Protein AF-A0A8H5C041-F1 (afdb_monomer)

Sequence (183 aa):
MVLVNHEWNTMATPILYEHLTISKMVELKKLLETLTLEEDDGLSLGRFVKRLDITDSDVDAPNGISTSVAIELCQKMVNLVTCFVELEFNCNPDLLLAALGPQLRHLHIHEITSHGNPPSISFDSLLEFLNIHPNLTSISFECWKSLRSTGTGCMMKVPARTSHSLRGGPLAPFVWRISRGRL

Foldseek 3Di:
DCPPPDVCCVVCLLVVLQEDADAAQVVLVVLLVQQVVCPPPPPRSLASHQYYAYHHPCPPDPDTHAPVSLLSSQLSNQNHAEYHHEEEEPDDCLSSLVSHYLNYAYEHYEYEYQPLDPDPDDPVSVVVSCVSRVNHFKYKYWYFHPPVNCPDDDPPPDDPDDDDDDDDDPDDIDMDMDGDDDD

Organism: NCBI:txid980116

Structure (mmCIF, N/CA/C/O backbone):
data_AF-A0A8H5C041-F1
#
_entry.id   AF-A0A8H5C041-F1
#
loop_
_atom_site.group_PDB
_atom_site.id
_atom_site.type_symbol
_atom_site.label_atom_id
_atom_site.label_alt_id
_atom_site.label_comp_id
_atom_site.label_asym_id
_atom_site.label_entity_id
_atom_site.label_seq_id
_atom_site.pdbx_PDB_ins_code
_atom_site.Cartn_x
_atom_site.Cartn_y
_atom_site.Cartn_z
_atom_site.occupancy
_atom_site.B_iso_or_equiv
_atom_site.auth_seq_id
_atom_site.auth_comp_id
_atom_site.auth_asym_id
_atom_site.auth_atom_id
_atom_site.pdbx_PDB_model_num
ATOM 1 N N . MET A 1 1 ? -18.590 28.818 24.437 1.00 38.50 1 MET A N 1
ATOM 2 C CA . MET A 1 1 ? -17.914 27.791 25.257 1.00 38.50 1 MET A CA 1
ATOM 3 C C . MET A 1 1 ? -18.069 26.467 24.518 1.00 38.50 1 MET A C 1
ATOM 5 O O . MET A 1 1 ? -19.165 25.927 24.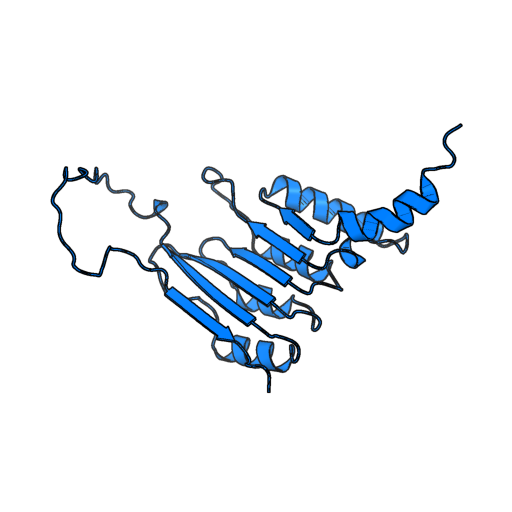486 1.00 38.50 1 MET A O 1
ATOM 9 N N . VAL A 1 2 ? -17.046 26.053 23.764 1.00 40.81 2 VAL A N 1
ATOM 10 C CA . VAL A 1 2 ? -17.133 24.947 22.790 1.00 40.81 2 VAL A CA 1
ATOM 11 C C . VAL A 1 2 ? -16.740 23.643 23.486 1.00 40.81 2 VAL A C 1
ATOM 13 O O . VAL A 1 2 ? -15.588 23.234 23.451 1.00 40.81 2 VAL A O 1
ATOM 16 N N . LEU A 1 3 ? -17.705 23.009 24.155 1.00 43.19 3 LEU A N 1
ATOM 17 C CA . LEU A 1 3 ? -17.564 21.663 24.737 1.00 43.19 3 LEU A CA 1
ATOM 18 C C . LEU A 1 3 ? -17.841 20.543 23.714 1.00 43.19 3 LEU A C 1
ATOM 20 O O . LEU A 1 3 ? -17.888 19.376 24.073 1.00 43.19 3 LEU A O 1
ATOM 24 N N . VAL A 1 4 ? -17.996 20.885 22.431 1.00 47.38 4 VAL A N 1
ATOM 25 C CA . VAL A 1 4 ? -18.317 19.932 21.353 1.00 47.38 4 VAL A CA 1
ATOM 26 C C . VAL A 1 4 ? -17.070 19.200 20.828 1.00 47.38 4 VAL A C 1
ATOM 28 O O . VAL A 1 4 ? -17.191 18.234 20.093 1.00 47.38 4 VAL A O 1
ATOM 31 N N . ASN A 1 5 ? -15.853 19.609 21.197 1.00 58.56 5 ASN A N 1
ATOM 32 C CA . ASN A 1 5 ? -14.682 19.238 20.397 1.00 58.56 5 ASN A CA 1
ATOM 33 C C . ASN A 1 5 ? -14.007 17.904 20.737 1.00 58.56 5 ASN A C 1
ATOM 35 O O . ASN A 1 5 ? -13.461 17.296 19.827 1.00 58.56 5 ASN A O 1
ATOM 39 N N . HIS A 1 6 ? -14.002 17.418 21.982 1.00 55.31 6 HIS A N 1
ATOM 40 C CA . HIS A 1 6 ? -13.180 16.235 22.285 1.00 55.31 6 HIS A CA 1
ATOM 41 C C . HIS A 1 6 ? -13.822 14.931 21.799 1.00 55.31 6 HIS A C 1
ATOM 43 O O . HIS A 1 6 ? -13.199 14.197 21.042 1.00 55.31 6 HIS A O 1
ATOM 49 N N . GLU A 1 7 ? -15.070 14.646 22.182 1.00 62.94 7 GLU A N 1
ATOM 50 C CA . GLU A 1 7 ? -15.754 13.402 21.790 1.00 62.94 7 GLU A CA 1
ATOM 51 C C . GLU A 1 7 ? -15.976 13.317 20.277 1.00 62.94 7 GLU A C 1
ATOM 53 O O . GLU A 1 7 ? -15.820 12.255 19.675 1.00 62.94 7 GLU A O 1
ATOM 58 N N . TRP A 1 8 ? -16.280 14.455 19.647 1.00 62.81 8 TRP A N 1
ATOM 59 C CA . TRP A 1 8 ? -16.449 14.533 18.201 1.00 62.81 8 TRP A CA 1
ATOM 60 C C . TRP A 1 8 ? -15.123 14.320 17.471 1.00 62.81 8 TRP A C 1
ATOM 62 O O . TRP A 1 8 ? -15.096 13.567 16.505 1.00 62.81 8 TRP A O 1
ATOM 72 N N . ASN A 1 9 ? -14.011 14.876 17.967 1.00 63.00 9 ASN A N 1
ATOM 73 C CA . ASN A 1 9 ? -12.688 14.580 17.416 1.00 63.00 9 ASN A CA 1
ATOM 74 C C . ASN A 1 9 ? -12.310 13.110 17.631 1.00 63.00 9 ASN A C 1
ATOM 76 O O . ASN A 1 9 ? -11.799 12.482 16.715 1.00 63.00 9 ASN A O 1
ATOM 80 N N . THR A 1 10 ? -12.605 12.510 18.786 1.00 64.94 10 THR A N 1
ATOM 81 C CA . THR A 1 10 ? -12.345 11.079 19.017 1.00 64.94 10 THR A CA 1
ATOM 82 C C . THR A 1 10 ? -13.129 10.182 18.050 1.00 64.94 10 THR A C 1
ATOM 84 O O . THR A 1 10 ? -12.597 9.173 17.595 1.00 64.94 10 THR A O 1
ATOM 87 N N . MET A 1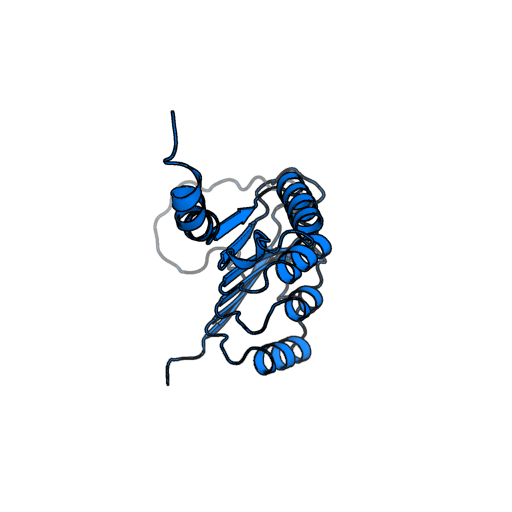 11 ? -14.364 10.552 17.695 1.00 62.31 11 MET A N 1
ATOM 88 C CA . MET A 1 11 ? -15.177 9.807 16.725 1.00 62.31 11 MET A CA 1
ATOM 89 C C . MET A 1 11 ? -14.813 10.102 15.263 1.00 62.31 11 MET A C 1
ATOM 91 O O . MET A 1 11 ? -14.846 9.196 14.432 1.00 62.31 11 MET A O 1
ATOM 95 N N . ALA A 1 12 ? -14.470 11.348 14.933 1.00 65.50 12 ALA A N 1
ATOM 96 C CA . ALA A 1 12 ? -14.201 11.777 13.564 1.00 65.50 12 ALA A CA 1
ATOM 97 C C . ALA A 1 12 ? -12.777 11.435 13.106 1.00 65.50 12 ALA A C 1
ATOM 99 O O . ALA A 1 12 ? -12.598 11.056 11.954 1.00 65.50 12 ALA A O 1
ATOM 100 N N . THR A 1 13 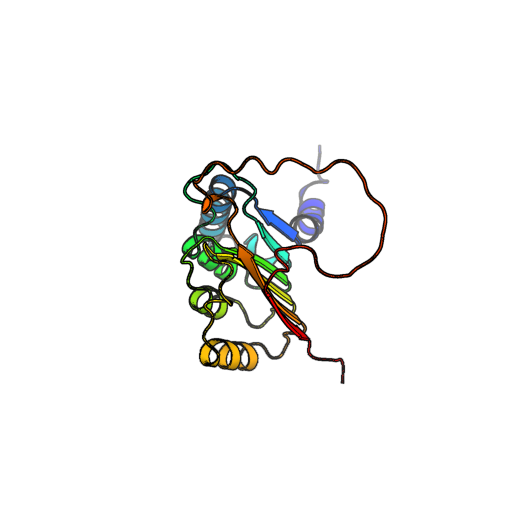? -11.773 11.512 13.986 1.00 65.69 13 THR A N 1
ATOM 101 C CA . THR A 1 13 ? -10.359 11.242 13.663 1.00 65.69 13 THR A CA 1
ATOM 102 C C . THR A 1 13 ? -10.152 9.878 12.983 1.00 65.69 13 THR A C 1
ATOM 104 O O . THR A 1 13 ? -9.558 9.859 11.906 1.00 65.69 13 THR A O 1
ATOM 107 N N . PRO A 1 14 ? -10.697 8.745 13.478 1.00 64.38 14 PRO A N 1
ATOM 108 C CA . PRO A 1 14 ? -10.570 7.462 12.785 1.00 64.38 14 PRO A CA 1
ATOM 109 C C . PRO A 1 14 ? -11.110 7.473 11.352 1.00 64.38 14 PRO A C 1
ATOM 111 O O . PRO A 1 14 ? -10.552 6.807 10.491 1.00 64.38 14 PRO A O 1
ATOM 114 N N . ILE A 1 15 ? -12.185 8.227 11.102 1.00 69.38 15 ILE A N 1
ATOM 115 C CA . ILE A 1 15 ? -12.838 8.331 9.791 1.00 69.38 15 ILE A CA 1
ATOM 116 C C . ILE A 1 15 ? -12.025 9.242 8.864 1.00 69.38 15 ILE A C 1
ATOM 118 O O . ILE A 1 15 ? -11.835 8.933 7.692 1.00 69.38 15 ILE A O 1
ATOM 122 N N . LEU A 1 16 ? -11.528 10.364 9.390 1.00 73.44 16 LEU A N 1
ATOM 123 C CA . LEU A 1 16 ? -10.768 11.358 8.631 1.00 73.44 16 LEU A CA 1
ATOM 124 C C . LEU A 1 16 ? -9.403 10.835 8.180 1.00 73.44 16 LEU A C 1
ATOM 126 O O . LEU A 1 16 ? -8.928 11.224 7.118 1.00 73.44 16 LEU A O 1
ATOM 130 N N . TYR A 1 17 ? -8.791 9.956 8.973 1.00 78.06 17 TYR A N 1
ATOM 131 C CA . TYR A 1 17 ? -7.459 9.417 8.709 1.00 78.06 17 TYR A CA 1
ATOM 132 C C . TYR A 1 17 ? -7.471 7.954 8.259 1.00 78.06 17 TYR A C 1
ATOM 134 O O . TYR A 1 17 ? -6.416 7.337 8.157 1.00 78.06 17 TYR A O 1
ATOM 142 N N . GLU A 1 18 ? -8.641 7.390 7.941 1.00 86.75 18 GLU A N 1
ATOM 143 C CA . GLU A 1 18 ? -8.739 6.023 7.416 1.00 86.75 18 GLU A CA 1
ATOM 144 C C . GLU A 1 18 ? -7.995 5.865 6.080 1.00 86.75 18 GLU A C 1
ATOM 146 O O . GLU A 1 18 ? -7.455 4.793 5.786 1.00 86.75 18 GLU A O 1
ATOM 151 N N . HIS A 1 19 ? -7.934 6.940 5.288 1.00 90.56 19 HIS A N 1
ATOM 152 C CA . HIS A 1 19 ? -7.256 6.994 3.997 1.00 90.56 19 HIS A CA 1
ATOM 153 C C . HIS A 1 19 ? -6.277 8.165 3.947 1.00 90.56 19 HIS A C 1
ATOM 155 O O . HIS A 1 19 ? -6.669 9.323 4.071 1.00 90.56 19 HIS A O 1
ATOM 161 N N . LEU A 1 20 ? -5.004 7.858 3.707 1.00 87.69 20 LEU A N 1
ATOM 162 C CA . LEU A 1 20 ? -3.965 8.839 3.425 1.00 87.69 20 LEU A CA 1
ATOM 163 C C . LEU A 1 20 ? -3.499 8.711 1.978 1.00 87.69 20 LEU A C 1
ATOM 165 O O . LEU A 1 20 ? -3.174 7.619 1.518 1.00 87.69 20 LEU A O 1
ATOM 169 N N . THR A 1 21 ? -3.446 9.842 1.278 1.00 88.56 21 THR A N 1
ATOM 170 C CA . THR A 1 21 ? -2.782 9.968 -0.024 1.00 88.56 21 THR A CA 1
ATOM 171 C C . THR A 1 21 ? -1.649 10.967 0.125 1.00 88.56 21 THR A C 1
ATOM 173 O O . THR A 1 21 ? -1.876 12.082 0.590 1.00 88.56 21 THR A O 1
ATOM 176 N N . ILE A 1 22 ? -0.437 10.565 -0.241 1.00 85.00 22 ILE A N 1
ATOM 177 C CA . ILE A 1 22 ? 0.767 11.382 -0.115 1.00 85.00 22 ILE A CA 1
ATOM 178 C C . ILE A 1 22 ? 1.432 11.423 -1.475 1.00 85.00 22 ILE A C 1
ATOM 180 O O . ILE A 1 22 ? 1.750 10.379 -2.047 1.00 85.00 22 ILE A O 1
ATOM 184 N N . SER A 1 23 ? 1.637 12.636 -1.982 1.00 82.19 23 SER A N 1
ATOM 185 C CA . SER A 1 23 ? 2.114 12.824 -3.347 1.00 82.19 23 SER A CA 1
ATOM 186 C C . SER A 1 23 ? 3.473 13.516 -3.449 1.00 82.19 23 SER A C 1
ATOM 188 O O . SER A 1 23 ? 4.009 13.677 -4.548 1.00 82.19 23 SER A O 1
ATOM 190 N N . LYS A 1 24 ? 4.022 13.952 -2.306 1.00 77.75 24 LYS A N 1
ATOM 191 C CA . LYS A 1 24 ? 5.279 14.700 -2.209 1.00 77.75 24 LYS A CA 1
ATOM 192 C C . LYS A 1 24 ? 6.164 14.167 -1.095 1.00 77.75 24 LYS A C 1
ATOM 194 O O . LYS A 1 24 ? 5.723 13.975 0.038 1.00 77.75 24 LYS A O 1
ATOM 199 N N . MET A 1 25 ? 7.463 14.081 -1.368 1.00 77.56 25 MET A N 1
ATOM 200 C CA . MET A 1 25 ? 8.449 13.590 -0.403 1.00 77.56 25 MET A CA 1
ATOM 201 C C . MET A 1 25 ? 8.530 14.430 0.886 1.00 77.56 25 MET A C 1
ATOM 203 O O . MET A 1 25 ? 8.785 13.905 1.967 1.00 77.56 25 MET A O 1
ATOM 207 N N . VAL A 1 26 ? 8.290 15.743 0.802 1.00 79.31 26 VAL A N 1
ATOM 208 C CA . VAL A 1 26 ? 8.285 16.632 1.981 1.00 79.31 26 VAL A CA 1
ATOM 209 C C . VAL A 1 26 ? 7.117 16.318 2.921 1.00 79.31 26 VAL A C 1
ATOM 211 O O . VAL A 1 26 ? 7.291 16.341 4.136 1.00 79.31 26 VAL A O 1
ATOM 214 N N . GLU A 1 27 ? 5.936 16.022 2.376 1.00 81.25 27 GLU A N 1
ATOM 215 C CA . GLU A 1 27 ? 4.754 15.630 3.162 1.00 81.25 27 GLU A CA 1
ATOM 216 C C . GLU A 1 27 ? 4.990 14.281 3.838 1.00 81.25 27 GLU A C 1
ATOM 218 O O . GLU A 1 27 ? 4.680 14.103 5.013 1.00 81.25 27 GLU A O 1
ATOM 223 N N . LEU A 1 28 ? 5.633 13.375 3.106 1.00 77.12 28 LEU A N 1
ATOM 224 C CA . LEU A 1 28 ? 5.990 12.041 3.557 1.00 77.12 28 LEU A CA 1
ATOM 225 C C . LEU A 1 28 ? 6.956 12.085 4.755 1.00 77.12 28 LEU A C 1
ATOM 227 O O . LEU A 1 28 ? 6.690 11.466 5.784 1.00 77.12 28 LEU A O 1
ATOM 231 N N . LYS A 1 29 ? 8.022 12.895 4.678 1.00 80.19 29 LYS A N 1
ATOM 232 C CA . LYS A 1 29 ? 8.962 13.104 5.797 1.00 80.19 29 LYS A CA 1
ATOM 233 C C . LYS A 1 29 ? 8.294 13.729 7.020 1.00 80.19 29 LYS A C 1
ATOM 235 O O . LYS A 1 29 ? 8.503 13.254 8.129 1.00 80.19 29 LYS A O 1
ATOM 240 N N . LYS A 1 30 ? 7.452 14.748 6.825 1.00 83.06 30 LYS A N 1
ATOM 241 C CA . LYS A 1 30 ? 6.713 15.379 7.932 1.00 83.06 30 LYS A CA 1
ATOM 242 C C . LYS A 1 30 ? 5.762 14.403 8.619 1.00 83.06 30 LYS A C 1
ATOM 244 O O . LYS A 1 30 ? 5.654 14.411 9.843 1.00 83.06 30 LYS A O 1
ATOM 249 N N . LEU A 1 31 ? 5.074 13.565 7.842 1.00 83.44 31 LEU A N 1
ATOM 250 C CA . LEU A 1 31 ? 4.202 12.535 8.397 1.00 83.44 31 LEU A CA 1
ATOM 251 C C . LEU A 1 31 ? 5.008 11.534 9.225 1.00 83.44 31 LEU A C 1
ATOM 253 O O . LEU A 1 31 ? 4.606 11.209 10.336 1.00 83.44 31 LEU A O 1
ATOM 257 N N . LEU A 1 32 ? 6.154 11.086 8.714 1.00 83.06 32 LEU A N 1
ATOM 258 C CA . LEU A 1 32 ? 7.039 10.177 9.432 1.00 83.06 32 LEU A CA 1
ATOM 259 C C . LEU A 1 32 ? 7.534 10.781 10.759 1.00 83.06 32 LEU A C 1
ATOM 261 O O . LEU A 1 32 ? 7.475 10.121 11.796 1.00 83.06 32 LEU A O 1
ATOM 265 N N . GLU A 1 33 ? 7.976 12.041 10.744 1.00 83.12 33 GLU A N 1
ATOM 266 C CA . GLU A 1 33 ? 8.367 12.779 11.953 1.00 83.12 33 GLU A CA 1
ATOM 267 C C . GLU A 1 33 ? 7.212 12.829 12.965 1.00 83.12 33 GLU A C 1
ATOM 269 O O . GLU A 1 33 ? 7.404 12.509 14.135 1.00 83.12 33 GLU A O 1
ATOM 274 N N . THR A 1 34 ? 5.996 13.135 12.503 1.00 80.88 34 THR A N 1
ATOM 275 C CA . THR A 1 34 ? 4.788 13.172 13.347 1.00 80.88 34 THR A CA 1
ATOM 276 C C . THR A 1 34 ? 4.490 11.804 13.965 1.00 80.88 34 THR A C 1
ATOM 278 O O . THR A 1 34 ? 4.319 11.695 15.174 1.00 80.88 34 THR A O 1
ATOM 281 N N . LEU A 1 35 ? 4.513 10.739 13.159 1.00 78.62 35 LEU A N 1
ATOM 282 C CA . LEU A 1 35 ? 4.265 9.367 13.616 1.00 78.62 35 LEU A CA 1
ATOM 283 C C . LEU A 1 35 ? 5.323 8.860 14.601 1.00 78.62 35 LEU A C 1
ATOM 285 O O . LEU A 1 35 ? 5.026 7.996 15.420 1.00 78.62 35 LEU A O 1
ATOM 289 N N . THR A 1 36 ? 6.552 9.367 14.510 1.00 76.56 36 THR A N 1
ATOM 290 C CA . THR A 1 36 ? 7.643 8.996 15.421 1.00 76.56 36 THR A CA 1
ATOM 291 C C . THR A 1 36 ? 7.499 9.689 16.775 1.00 76.56 36 THR A C 1
ATOM 293 O O . THR A 1 36 ? 7.825 9.104 17.800 1.00 76.56 36 THR A O 1
ATOM 296 N N . LEU A 1 37 ? 6.982 10.920 16.793 1.00 68.38 37 LEU A N 1
ATOM 297 C CA . LEU A 1 37 ? 6.754 11.684 18.022 1.00 68.38 37 LEU A CA 1
ATOM 298 C C . LEU A 1 37 ? 5.528 11.195 18.815 1.00 68.38 37 LEU A C 1
ATOM 300 O O . LEU A 1 37 ? 5.479 11.378 20.026 1.00 68.38 37 LEU A O 1
ATOM 304 N N . GLU A 1 38 ? 4.553 10.564 18.156 1.00 65.88 38 GLU A N 1
ATOM 305 C CA . GLU A 1 38 ? 3.301 10.086 18.769 1.00 65.88 38 GLU A CA 1
ATOM 306 C C . GLU A 1 38 ? 3.404 8.718 19.482 1.00 65.88 38 GLU A C 1
ATOM 308 O O . GLU A 1 38 ? 2.400 8.226 20.004 1.00 65.88 38 GLU A O 1
ATOM 313 N N . GLU A 1 39 ? 4.576 8.070 19.519 1.00 59.62 39 GLU A N 1
ATOM 314 C CA . GLU A 1 39 ? 4.715 6.724 20.110 1.00 59.62 39 GLU A CA 1
ATOM 315 C C . GLU A 1 39 ? 4.455 6.668 21.630 1.00 59.62 39 GLU A C 1
ATOM 317 O O . GLU A 1 39 ? 4.110 5.597 22.132 1.00 59.62 39 GLU A O 1
ATOM 322 N N . ASP A 1 40 ? 4.514 7.799 22.343 1.00 55.41 40 ASP A N 1
ATOM 323 C CA . ASP A 1 40 ? 4.324 7.859 23.803 1.00 55.41 40 ASP A CA 1
ATOM 324 C C . ASP A 1 40 ? 2.851 7.996 24.264 1.00 55.41 40 ASP A C 1
ATOM 326 O O . ASP A 1 40 ? 2.528 7.609 25.388 1.00 55.41 40 ASP A O 1
ATOM 330 N N . ASP A 1 41 ? 1.922 8.462 23.414 1.00 53.03 41 ASP A N 1
ATOM 331 C CA . ASP A 1 41 ? 0.569 8.888 23.848 1.00 53.03 41 ASP A CA 1
ATOM 332 C C . ASP A 1 41 ? -0.575 7.894 23.531 1.00 53.03 41 ASP A C 1
ATOM 334 O O . ASP A 1 41 ? -1.756 8.171 23.753 1.00 53.03 41 ASP A O 1
ATOM 338 N N . GLY A 1 42 ? -0.273 6.696 23.016 1.00 55.25 42 GLY A N 1
ATOM 339 C CA . GLY A 1 42 ? -1.251 5.606 22.824 1.00 55.25 42 GLY A CA 1
ATOM 340 C C . GLY A 1 42 ? -2.302 5.805 21.710 1.00 55.25 42 GLY A C 1
ATOM 341 O O . GLY A 1 42 ? -2.976 4.839 21.330 1.00 55.25 42 GLY A O 1
ATOM 342 N N . LEU A 1 43 ? -2.400 7.010 21.140 1.00 62.12 43 LEU A N 1
ATOM 343 C CA . LEU A 1 43 ? -3.287 7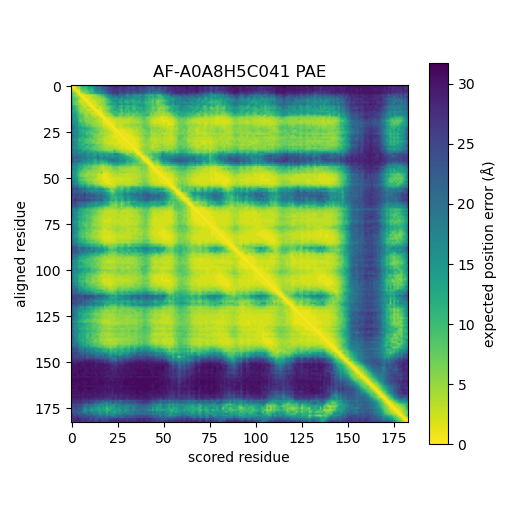.410 20.037 1.00 62.12 43 LEU A CA 1
ATOM 344 C C . LEU A 1 43 ? -2.507 7.679 18.738 1.00 62.12 43 LEU A C 1
ATOM 346 O O . LEU A 1 43 ? -2.774 8.659 18.050 1.00 62.12 43 LEU A O 1
ATOM 350 N N . SER A 1 44 ? -1.551 6.815 18.387 1.00 74.88 44 SER A N 1
ATOM 351 C CA . SER A 1 44 ? -0.757 7.023 17.173 1.00 74.88 44 SER A CA 1
ATOM 352 C C . SER A 1 44 ? -1.628 6.980 15.914 1.00 74.88 44 SER A C 1
ATOM 354 O O . SER A 1 44 ? -2.379 6.023 15.683 1.00 74.88 44 SER A O 1
ATOM 356 N N . LEU A 1 45 ? -1.504 8.014 15.077 1.00 76.94 45 LEU A N 1
ATOM 357 C CA . LEU A 1 45 ? -2.249 8.187 13.828 1.00 76.94 45 LEU A CA 1
ATOM 358 C C . LEU A 1 45 ? -2.218 6.926 12.947 1.00 76.94 45 LEU A C 1
ATOM 360 O O . LEU A 1 45 ? -3.225 6.554 12.340 1.00 76.94 45 LEU A O 1
ATOM 364 N N . GLY A 1 46 ? -1.089 6.211 12.945 1.00 79.50 46 GLY A N 1
ATOM 365 C CA . GLY A 1 46 ? -0.897 4.996 12.153 1.00 79.50 46 GLY A CA 1
ATOM 366 C C . GLY A 1 46 ? -1.829 3.829 12.493 1.00 79.50 46 GLY A C 1
ATOM 367 O O . GLY A 1 46 ? -1.979 2.906 11.694 1.00 79.50 46 GLY A O 1
ATOM 368 N N . ARG A 1 47 ? -2.522 3.867 13.638 1.00 84.12 47 ARG A N 1
ATOM 369 C CA . ARG A 1 47 ? -3.550 2.871 13.987 1.00 84.12 47 ARG A CA 1
ATOM 370 C C . ARG A 1 47 ? -4.868 3.076 13.246 1.00 84.12 47 ARG A C 1
ATOM 372 O O . ARG A 1 47 ? -5.637 2.122 13.131 1.00 84.12 47 ARG A O 1
ATOM 379 N N . PHE A 1 48 ? -5.146 4.287 12.772 1.00 85.44 48 PHE A N 1
ATOM 380 C CA . PHE A 1 48 ? -6.403 4.610 12.093 1.00 85.44 48 PHE A CA 1
ATOM 381 C C . PHE A 1 48 ? -6.324 4.406 10.581 1.00 85.44 48 PHE A C 1
ATOM 383 O O . PHE A 1 48 ? -7.335 4.104 9.950 1.00 85.44 48 PHE A O 1
ATOM 390 N N . VAL A 1 49 ? -5.123 4.513 10.014 1.00 89.25 49 VAL A N 1
ATOM 391 C CA . VAL A 1 49 ? -4.890 4.401 8.575 1.00 89.25 49 VAL A CA 1
ATOM 392 C C . VAL A 1 49 ? -5.102 2.962 8.114 1.00 89.25 49 VAL A C 1
ATOM 394 O O . VAL A 1 49 ? -4.341 2.059 8.460 1.00 89.25 49 VAL A O 1
ATOM 397 N N . LYS A 1 50 ? -6.127 2.751 7.284 1.00 92.62 50 LYS A N 1
ATOM 398 C CA . LYS A 1 50 ? -6.393 1.470 6.611 1.00 92.62 50 LYS A CA 1
ATOM 399 C C . LYS A 1 50 ? -6.003 1.489 5.144 1.00 92.62 50 LYS A C 1
ATOM 401 O O . LYS A 1 50 ? -5.799 0.423 4.560 1.00 92.62 50 LYS A O 1
ATOM 406 N N . ARG A 1 51 ? -5.913 2.671 4.539 1.00 93.69 51 ARG A N 1
ATOM 407 C CA . ARG A 1 51 ? -5.485 2.850 3.157 1.00 93.69 51 ARG A CA 1
ATOM 408 C C . ARG A 1 51 ? -4.372 3.881 3.064 1.00 93.69 51 ARG A C 1
ATOM 410 O O . ARG A 1 51 ? -4.542 5.010 3.515 1.00 93.69 51 ARG A O 1
ATOM 417 N N . LEU A 1 52 ? -3.276 3.490 2.429 1.00 92.69 52 LEU A N 1
ATOM 418 C CA . LEU A 1 52 ? -2.133 4.350 2.161 1.00 92.69 52 LEU A CA 1
ATOM 419 C C . LEU A 1 52 ? -1.845 4.344 0.663 1.00 92.69 52 LEU A C 1
ATOM 421 O O . LEU A 1 52 ? -1.515 3.297 0.107 1.00 92.69 52 LEU A O 1
ATOM 425 N N . ASP A 1 53 ? -1.954 5.516 0.049 1.00 91.12 53 ASP A N 1
ATOM 426 C CA . ASP A 1 53 ? -1.611 5.749 -1.347 1.00 91.12 53 ASP A CA 1
ATOM 427 C C . ASP A 1 53 ? -0.378 6.666 -1.394 1.00 91.12 53 ASP A C 1
ATOM 429 O O . ASP A 1 53 ? -0.444 7.843 -1.038 1.00 91.12 53 ASP A O 1
ATOM 433 N N . ILE A 1 54 ? 0.762 6.117 -1.801 1.00 88.62 54 ILE A N 1
ATOM 434 C CA . ILE A 1 54 ? 2.022 6.830 -2.010 1.00 88.62 54 ILE A CA 1
ATOM 435 C C . ILE A 1 54 ? 2.211 6.963 -3.519 1.00 88.62 54 ILE A C 1
ATOM 437 O O . ILE A 1 54 ? 2.425 5.969 -4.210 1.00 88.62 54 ILE A O 1
ATOM 441 N N . THR A 1 55 ? 2.098 8.182 -4.032 1.00 84.44 55 THR A N 1
ATOM 442 C CA . THR A 1 55 ? 2.181 8.488 -5.471 1.00 84.44 55 THR A CA 1
ATOM 443 C C . THR A 1 55 ? 3.295 9.485 -5.716 1.00 84.44 55 THR A C 1
ATOM 445 O O . THR A 1 55 ? 3.467 10.381 -4.895 1.00 84.44 55 THR A O 1
ATOM 448 N N . ASP A 1 56 ? 3.994 9.425 -6.842 1.00 74.06 56 ASP A N 1
ATOM 449 C CA . ASP A 1 56 ? 4.937 10.488 -7.186 1.00 74.06 56 ASP A CA 1
ATOM 450 C C . ASP A 1 56 ? 4.256 11.506 -8.107 1.00 74.06 56 ASP A C 1
ATOM 452 O O . ASP A 1 56 ? 4.114 11.303 -9.312 1.00 74.06 56 ASP A O 1
ATOM 456 N N . SER A 1 57 ? 3.773 12.608 -7.527 1.00 59.47 57 SER A N 1
ATOM 457 C CA . SER A 1 57 ? 3.169 13.689 -8.323 1.00 59.47 57 SER A CA 1
ATOM 458 C C . SER A 1 57 ? 4.192 14.686 -8.863 1.00 59.47 57 SER A C 1
ATOM 460 O O . SER A 1 57 ? 3.836 15.524 -9.695 1.00 59.47 57 SER A O 1
ATOM 462 N N . ASP A 1 58 ? 5.439 14.629 -8.388 1.00 60.97 58 ASP A N 1
ATOM 463 C CA . ASP A 1 58 ? 6.453 15.611 -8.737 1.00 60.97 58 ASP A CA 1
ATOM 464 C C . ASP A 1 58 ? 7.269 15.119 -9.934 1.00 60.97 58 ASP A C 1
ATOM 466 O O . ASP A 1 58 ? 8.339 14.519 -9.833 1.00 60.97 58 ASP A O 1
ATOM 470 N N . VAL A 1 59 ? 6.730 15.395 -11.121 1.00 53.50 59 VAL A N 1
ATOM 471 C CA . VAL A 1 59 ? 7.372 15.071 -12.402 1.00 53.50 59 VAL A CA 1
ATOM 472 C C . VAL A 1 59 ? 8.761 15.723 -12.524 1.00 53.50 59 VAL A C 1
ATOM 474 O O . VAL A 1 59 ? 9.596 15.227 -13.284 1.00 53.50 59 VAL A O 1
ATOM 477 N N . ASP A 1 60 ? 9.043 16.772 -11.744 1.00 45.66 60 ASP A N 1
ATOM 478 C CA . ASP A 1 60 ? 10.242 17.603 -11.854 1.00 45.66 60 ASP A CA 1
ATOM 479 C C . ASP A 1 60 ? 11.283 17.354 -10.744 1.00 45.66 60 ASP A C 1
ATOM 481 O O . ASP A 1 60 ? 12.418 17.832 -10.850 1.00 45.66 60 ASP A O 1
ATOM 485 N N . ALA A 1 61 ? 10.965 16.566 -9.709 1.00 52.97 61 ALA A N 1
ATOM 486 C CA . ALA A 1 61 ? 11.939 16.196 -8.687 1.00 52.97 61 ALA A CA 1
ATOM 487 C C . ALA A 1 61 ? 12.892 15.096 -9.215 1.00 52.97 61 ALA A C 1
ATOM 489 O O . ALA A 1 61 ? 12.439 14.046 -9.677 1.00 52.97 61 ALA A O 1
ATOM 490 N N . PRO A 1 62 ? 14.227 15.294 -9.165 1.00 52.62 62 PRO A N 1
ATOM 491 C CA . PRO A 1 62 ? 15.205 14.279 -9.579 1.00 52.62 62 PRO A CA 1
ATOM 492 C C . PRO A 1 62 ? 15.332 13.114 -8.584 1.00 52.62 62 PRO A C 1
ATOM 494 O O . PRO A 1 62 ? 15.970 12.117 -8.908 1.00 52.62 62 PRO A O 1
ATOM 497 N N . ASN A 1 63 ? 14.726 13.253 -7.402 1.00 56.50 63 ASN A N 1
ATOM 498 C CA . ASN A 1 63 ? 14.594 12.223 -6.383 1.00 56.50 63 ASN A CA 1
ATOM 499 C C . ASN A 1 63 ? 13.090 12.131 -6.106 1.00 56.50 63 ASN A C 1
ATOM 501 O O . ASN A 1 63 ? 12.542 13.034 -5.469 1.00 56.50 63 ASN A O 1
ATOM 505 N N . GLY A 1 64 ? 12.421 11.131 -6.661 1.00 59.50 64 GLY A N 1
ATOM 506 C CA . GLY A 1 64 ? 11.021 10.850 -6.351 1.00 59.50 64 GLY A CA 1
ATOM 507 C C . GLY A 1 64 ? 10.845 10.360 -4.906 1.00 59.50 64 GLY A C 1
ATOM 508 O O . GLY A 1 64 ? 11.535 10.783 -3.965 1.00 59.50 64 GLY A O 1
ATOM 509 N N . ILE A 1 65 ? 9.897 9.450 -4.701 1.00 65.56 65 ILE A N 1
ATOM 510 C CA . ILE A 1 65 ? 9.687 8.848 -3.385 1.00 65.56 65 ILE A CA 1
ATOM 511 C C . ILE A 1 65 ? 10.664 7.690 -3.147 1.00 65.56 65 ILE A C 1
ATOM 513 O O . ILE A 1 65 ? 10.525 6.593 -3.689 1.00 65.56 65 ILE A O 1
ATOM 517 N N . SER A 1 66 ? 11.611 7.918 -2.233 1.00 70.69 66 SER A N 1
ATOM 518 C CA . SER A 1 66 ? 12.573 6.899 -1.809 1.00 70.69 66 SER A CA 1
ATOM 519 C C . SER A 1 66 ? 11.884 5.695 -1.153 1.00 70.69 66 SER A C 1
ATOM 521 O O . SER A 1 66 ? 11.107 5.846 -0.203 1.00 70.69 66 SER A O 1
ATOM 523 N N . THR A 1 67 ? 12.240 4.483 -1.603 1.00 75.75 67 THR A N 1
ATOM 524 C CA . THR A 1 67 ? 11.712 3.206 -1.082 1.00 75.75 67 THR A CA 1
ATOM 525 C C . THR A 1 67 ? 11.846 3.092 0.430 1.00 75.75 67 THR A C 1
ATOM 527 O O . THR A 1 67 ? 10.951 2.558 1.076 1.00 75.75 67 THR A O 1
ATOM 530 N N . SER A 1 68 ? 12.944 3.591 1.007 1.00 81.12 68 SER A N 1
ATOM 531 C CA . SER A 1 68 ? 13.192 3.468 2.446 1.00 81.12 68 SER A CA 1
ATOM 532 C C . SER A 1 68 ? 12.126 4.191 3.262 1.00 81.12 68 SER A C 1
ATOM 534 O O . SER A 1 68 ? 11.661 3.665 4.264 1.00 81.12 68 SER A O 1
ATOM 536 N N . VAL A 1 69 ? 11.664 5.354 2.802 1.00 80.56 69 VAL A N 1
ATOM 537 C CA . VAL A 1 69 ? 10.672 6.131 3.551 1.00 80.56 69 VAL A CA 1
ATOM 538 C C . VAL A 1 69 ? 9.259 5.588 3.331 1.00 80.56 69 VAL A C 1
ATOM 540 O O . VAL A 1 69 ? 8.447 5.594 4.254 1.00 80.56 69 VAL A O 1
ATOM 543 N N . ALA A 1 70 ? 8.975 5.029 2.150 1.00 83.50 70 ALA A N 1
ATOM 544 C CA . ALA A 1 70 ? 7.746 4.266 1.928 1.00 83.50 70 ALA A CA 1
ATOM 545 C C . ALA A 1 70 ? 7.677 3.021 2.836 1.00 83.50 70 ALA A C 1
ATOM 547 O O . ALA A 1 70 ? 6.630 2.749 3.424 1.00 83.50 70 ALA A O 1
ATOM 548 N N . ILE A 1 71 ? 8.799 2.307 2.998 1.00 88.12 71 ILE A N 1
ATOM 549 C CA . ILE A 1 71 ? 8.940 1.169 3.918 1.00 88.12 71 ILE A CA 1
ATOM 550 C C . ILE A 1 71 ? 8.666 1.598 5.358 1.00 88.12 71 ILE A C 1
ATOM 552 O O . ILE A 1 71 ? 7.820 0.999 6.020 1.00 88.12 71 ILE A O 1
ATOM 556 N N . GLU A 1 72 ? 9.345 2.642 5.833 1.00 87.69 72 GLU A N 1
ATOM 557 C CA . GLU A 1 72 ? 9.185 3.115 7.208 1.00 87.69 72 GLU A CA 1
ATOM 558 C C . GLU A 1 72 ? 7.739 3.543 7.494 1.00 87.69 72 GLU A C 1
ATOM 560 O O . GLU A 1 72 ? 7.187 3.195 8.539 1.00 87.69 72 GLU A O 1
ATOM 565 N N . LEU A 1 73 ? 7.075 4.215 6.546 1.00 86.88 73 LEU A N 1
ATOM 566 C CA . LEU A 1 73 ? 5.653 4.529 6.682 1.00 86.88 73 LEU A CA 1
ATOM 567 C C . LEU A 1 73 ? 4.790 3.272 6.780 1.00 86.88 73 LEU A C 1
ATOM 569 O O . LEU A 1 73 ? 3.957 3.188 7.680 1.00 86.88 73 LEU A O 1
ATOM 573 N N . CYS A 1 74 ? 4.985 2.291 5.897 1.00 89.00 74 CYS A N 1
ATOM 574 C CA . CYS A 1 74 ? 4.210 1.048 5.928 1.00 89.00 74 CYS A CA 1
ATOM 575 C C . CYS A 1 74 ? 4.345 0.325 7.277 1.00 89.00 74 CYS A C 1
ATOM 577 O O . CYS A 1 74 ? 3.346 -0.160 7.805 1.00 89.00 74 CYS A O 1
ATOM 579 N N . GLN A 1 75 ? 5.540 0.326 7.874 1.00 89.19 75 GLN A N 1
ATOM 580 C CA . GLN A 1 75 ? 5.790 -0.279 9.188 1.00 89.19 75 GLN A CA 1
ATOM 581 C C . GLN A 1 75 ? 5.062 0.442 10.332 1.00 89.19 75 GLN A C 1
ATOM 583 O O . GLN A 1 75 ? 4.665 -0.197 11.308 1.00 89.19 75 GLN A O 1
ATOM 588 N N . LYS A 1 76 ? 4.856 1.761 10.225 1.00 88.06 76 LYS A N 1
ATOM 589 C CA . LYS A 1 76 ? 4.102 2.549 11.217 1.00 88.06 76 LYS A CA 1
ATOM 590 C C . LYS A 1 76 ? 2.580 2.388 11.071 1.00 88.06 76 LYS A C 1
ATOM 592 O O . LYS A 1 76 ? 1.852 2.590 12.045 1.00 88.06 76 LYS A O 1
ATOM 597 N N . MET A 1 77 ? 2.086 1.985 9.897 1.00 89.38 77 MET A N 1
ATOM 598 C CA . MET A 1 77 ? 0.658 1.755 9.629 1.00 89.38 77 MET A CA 1
ATOM 599 C C . MET A 1 77 ? 0.240 0.313 9.960 1.00 89.38 77 MET A C 1
ATOM 601 O O . MET A 1 77 ? -0.011 -0.513 9.084 1.00 89.38 77 MET A O 1
ATOM 605 N N . VAL A 1 78 ? 0.136 -0.011 11.250 1.00 87.75 78 VAL A N 1
ATOM 606 C CA . VAL A 1 78 ? -0.094 -1.394 11.725 1.00 87.75 78 VAL A CA 1
ATOM 607 C C . VAL A 1 78 ? -1.424 -2.026 11.283 1.00 87.75 78 VAL A C 1
ATOM 609 O O . VAL A 1 78 ? -1.538 -3.251 11.247 1.00 87.75 78 VAL A O 1
ATOM 612 N N . ASN A 1 79 ? -2.424 -1.209 10.941 1.00 89.12 79 ASN A N 1
ATOM 613 C CA . ASN A 1 79 ? -3.757 -1.652 10.509 1.00 89.12 79 ASN A CA 1
ATOM 614 C C . ASN A 1 79 ? -3.985 -1.464 9.000 1.00 89.12 79 ASN A C 1
ATOM 616 O O . ASN A 1 79 ? -5.127 -1.365 8.542 1.00 89.12 79 ASN A O 1
ATOM 620 N N . LEU A 1 80 ? -2.906 -1.399 8.217 1.00 92.69 80 LEU A N 1
ATOM 621 C CA . LEU A 1 80 ? -2.988 -1.179 6.781 1.00 92.69 80 LEU A CA 1
ATOM 622 C C . LEU A 1 80 ? -3.677 -2.355 6.070 1.00 92.69 80 LEU A C 1
ATOM 624 O O . LEU A 1 80 ? -3.221 -3.497 6.109 1.00 92.69 80 LEU A O 1
ATOM 628 N N . VAL A 1 81 ? -4.779 -2.058 5.381 1.00 94.75 81 VAL A N 1
ATOM 629 C CA . VAL A 1 81 ? -5.584 -3.016 4.606 1.00 94.75 81 VAL A CA 1
ATOM 630 C C . VAL A 1 81 ? -5.308 -2.879 3.111 1.00 94.75 81 VAL A C 1
ATOM 632 O O . VAL A 1 81 ? -5.292 -3.876 2.387 1.00 94.75 81 VAL A O 1
ATOM 635 N N . THR A 1 82 ? -5.114 -1.649 2.636 1.00 94.44 82 THR A N 1
ATOM 636 C CA . THR A 1 82 ? -4.865 -1.329 1.227 1.00 94.44 82 THR A CA 1
ATOM 637 C C . THR A 1 82 ? -3.618 -0.473 1.107 1.00 94.44 82 THR A C 1
ATOM 639 O O . THR A 1 82 ? -3.516 0.558 1.766 1.00 94.44 82 THR A O 1
ATOM 642 N N . CYS A 1 83 ? -2.694 -0.879 0.246 1.00 94.06 83 CYS A N 1
ATOM 643 C CA . CYS A 1 83 ? -1.471 -0.140 -0.021 1.00 94.06 83 CYS A CA 1
ATOM 644 C C . CYS A 1 83 ? -1.310 0.058 -1.528 1.00 94.06 83 CYS A C 1
ATOM 646 O O . CYS A 1 83 ? -1.312 -0.913 -2.289 1.00 94.06 83 CYS A O 1
ATOM 648 N N . PHE A 1 84 ? -1.191 1.314 -1.944 1.00 92.38 84 PHE A N 1
ATOM 649 C CA . PHE A 1 84 ? -0.768 1.705 -3.279 1.00 92.38 84 PHE A CA 1
ATOM 650 C C . PHE A 1 84 ? 0.574 2.421 -3.159 1.00 92.38 84 PHE A C 1
ATOM 652 O O . PHE A 1 84 ? 0.682 3.382 -2.399 1.00 92.38 84 PHE A O 1
ATOM 659 N N . VAL A 1 85 ? 1.589 1.970 -3.892 1.00 89.06 85 VAL A N 1
ATOM 660 C CA . VAL A 1 85 ? 2.917 2.592 -3.875 1.00 89.06 85 VAL A CA 1
ATOM 661 C C . VAL A 1 85 ? 3.453 2.719 -5.287 1.00 89.06 85 VAL A C 1
ATOM 663 O O . VAL A 1 85 ? 3.567 1.730 -6.009 1.00 89.06 85 VAL A O 1
ATOM 666 N N . GLU A 1 86 ? 3.826 3.936 -5.649 1.00 86.50 86 GLU A N 1
ATOM 667 C CA . GLU A 1 86 ? 4.629 4.243 -6.821 1.00 86.50 86 GLU A CA 1
ATOM 668 C C . GLU A 1 86 ? 6.104 4.352 -6.419 1.00 86.50 86 GLU A C 1
ATOM 670 O O . GLU A 1 86 ? 6.476 5.171 -5.579 1.00 86.50 86 GLU A O 1
ATOM 675 N N . LEU A 1 87 ? 6.930 3.471 -6.978 1.00 78.62 87 LEU A N 1
ATOM 676 C CA . LEU A 1 87 ? 8.355 3.346 -6.704 1.00 78.62 87 LEU A CA 1
ATOM 677 C C . LEU A 1 87 ? 9.179 3.912 -7.862 1.00 78.62 87 LEU A C 1
ATOM 679 O O . LEU A 1 87 ? 8.894 3.678 -9.040 1.00 78.62 87 LEU A O 1
ATOM 683 N N . GLU A 1 88 ? 10.251 4.613 -7.506 1.00 75.62 88 GLU A N 1
ATOM 684 C CA . GLU A 1 88 ? 11.231 5.134 -8.453 1.00 75.62 88 GLU A CA 1
ATOM 685 C C . GLU A 1 88 ? 12.055 4.042 -9.154 1.00 75.62 88 GLU A C 1
ATOM 687 O O . GLU A 1 88 ? 12.065 2.862 -8.795 1.00 75.62 88 GLU A O 1
ATOM 692 N N . PHE A 1 89 ? 12.846 4.484 -10.129 1.00 66.88 89 PHE A N 1
ATOM 693 C CA . PHE A 1 89 ? 13.835 3.668 -10.816 1.00 66.88 89 PHE A CA 1
ATOM 694 C C . PHE A 1 89 ? 14.873 3.067 -9.851 1.00 66.88 89 PHE A C 1
ATOM 696 O O . PHE A 1 89 ? 15.397 3.761 -8.984 1.00 66.88 89 PHE A O 1
ATOM 703 N N . ASN A 1 90 ? 15.219 1.788 -10.049 1.00 64.56 90 ASN A N 1
ATOM 704 C CA . ASN A 1 90 ? 16.164 1.008 -9.229 1.00 64.56 90 ASN A CA 1
ATOM 705 C C . ASN A 1 90 ? 15.745 0.779 -7.764 1.00 64.56 90 ASN A C 1
ATOM 707 O O . ASN A 1 90 ? 16.591 0.443 -6.931 1.00 64.56 90 ASN A O 1
ATOM 711 N N . CYS A 1 91 ? 14.465 0.935 -7.433 1.00 72.06 91 CYS A N 1
ATOM 712 C CA . CYS A 1 91 ? 13.956 0.510 -6.134 1.00 72.06 91 CYS A CA 1
ATOM 713 C C . CYS A 1 91 ? 13.933 -1.022 -6.042 1.00 72.06 91 CYS A C 1
ATOM 715 O O . CYS A 1 91 ? 13.655 -1.690 -7.032 1.00 72.06 91 CYS A O 1
ATOM 717 N N . ASN A 1 92 ? 14.194 -1.577 -4.852 1.00 79.62 92 ASN A N 1
ATOM 718 C CA . ASN A 1 92 ? 14.003 -3.005 -4.603 1.00 79.62 92 ASN A CA 1
ATOM 719 C C . ASN A 1 92 ? 12.626 -3.246 -3.947 1.00 79.62 92 ASN A C 1
ATOM 721 O O . ASN A 1 92 ? 12.486 -3.026 -2.739 1.00 79.62 92 ASN A O 1
ATOM 725 N N . PRO A 1 93 ? 11.615 -3.695 -4.706 1.00 83.31 93 PRO A N 1
ATOM 726 C CA . PRO A 1 93 ? 10.281 -3.974 -4.184 1.00 83.31 93 PRO A CA 1
ATOM 727 C C . PRO A 1 93 ? 10.235 -5.129 -3.171 1.00 83.31 93 PRO A C 1
ATOM 729 O O . PRO A 1 93 ? 9.330 -5.138 -2.339 1.00 83.31 93 PRO A O 1
ATOM 732 N N . ASP A 1 94 ? 11.206 -6.051 -3.155 1.00 86.69 94 ASP A N 1
ATOM 733 C CA . ASP A 1 94 ? 11.238 -7.151 -2.175 1.00 86.69 94 ASP A CA 1
ATOM 734 C C . ASP A 1 94 ? 11.351 -6.616 -0.734 1.00 86.69 94 ASP A C 1
ATOM 736 O O . ASP A 1 94 ? 10.733 -7.145 0.191 1.00 86.69 94 ASP A O 1
ATOM 740 N N . LEU A 1 95 ? 12.071 -5.502 -0.544 1.00 86.88 95 LEU A N 1
ATOM 741 C CA . LEU A 1 95 ? 12.176 -4.831 0.757 1.00 86.88 95 LEU A CA 1
ATOM 742 C C . LEU A 1 95 ? 10.845 -4.209 1.198 1.00 86.88 95 LEU A C 1
ATOM 744 O O . LEU A 1 95 ? 10.540 -4.191 2.389 1.00 86.88 95 LEU A O 1
ATOM 748 N N . LEU A 1 96 ? 10.044 -3.720 0.246 1.00 88.69 96 LEU A N 1
ATOM 749 C CA . LEU A 1 96 ? 8.705 -3.208 0.527 1.00 88.69 96 LEU A CA 1
ATOM 750 C C . LEU A 1 96 ? 7.757 -4.345 0.920 1.00 88.69 96 LEU A C 1
ATOM 752 O O . LEU A 1 96 ? 7.010 -4.200 1.883 1.00 88.69 96 LEU A O 1
ATOM 756 N N . LEU A 1 97 ? 7.821 -5.488 0.229 1.00 91.38 97 LEU A N 1
ATOM 757 C CA . LEU A 1 97 ? 7.018 -6.668 0.569 1.00 91.38 97 LEU A CA 1
ATOM 758 C C . LEU A 1 97 ? 7.276 -7.144 2.004 1.00 91.38 97 LEU A C 1
ATOM 760 O O . LEU A 1 97 ? 6.328 -7.451 2.725 1.00 91.38 97 LEU A O 1
ATOM 764 N N . ALA A 1 98 ? 8.537 -7.148 2.441 1.00 88.88 98 ALA A N 1
ATOM 765 C CA . ALA A 1 98 ? 8.916 -7.544 3.798 1.00 88.88 98 ALA A CA 1
ATOM 766 C C . ALA A 1 98 ? 8.424 -6.578 4.897 1.00 88.88 98 ALA A C 1
ATOM 768 O O . ALA A 1 98 ? 8.368 -6.954 6.067 1.00 88.88 98 ALA A O 1
ATOM 769 N N . ALA A 1 99 ? 8.082 -5.337 4.543 1.00 89.50 99 ALA A N 1
ATOM 770 C CA . ALA A 1 99 ? 7.662 -4.298 5.482 1.00 89.50 99 ALA A CA 1
ATOM 771 C C . ALA A 1 99 ? 6.145 -4.251 5.729 1.00 89.50 99 ALA A C 1
ATOM 773 O O . ALA A 1 99 ? 5.691 -3.575 6.654 1.00 89.50 99 ALA A O 1
ATOM 774 N N . LEU A 1 100 ? 5.358 -4.926 4.891 1.00 92.25 100 LEU A N 1
ATOM 775 C CA . LEU A 1 100 ? 3.901 -4.890 4.954 1.00 92.25 100 LEU A CA 1
ATOM 776 C C . LEU A 1 100 ? 3.367 -5.856 6.019 1.00 92.25 100 LEU A C 1
ATOM 778 O O . LEU A 1 100 ? 3.889 -6.949 6.229 1.00 92.25 100 LEU A O 1
ATOM 782 N N . GLY A 1 101 ? 2.311 -5.424 6.711 1.00 89.50 101 GLY A N 1
ATOM 783 C CA . GLY A 1 101 ? 1.694 -6.194 7.786 1.00 89.50 101 GLY A CA 1
ATOM 784 C C . GLY A 1 101 ? 0.682 -7.243 7.296 1.00 89.50 101 GLY A C 1
ATOM 785 O O . GLY A 1 101 ? 0.028 -7.059 6.266 1.00 89.50 101 GLY A O 1
ATOM 786 N N . PRO A 1 102 ? 0.415 -8.295 8.095 1.00 89.94 102 PRO A N 1
ATOM 787 C CA . PRO A 1 102 ? -0.441 -9.429 7.712 1.00 89.94 102 PRO A CA 1
AT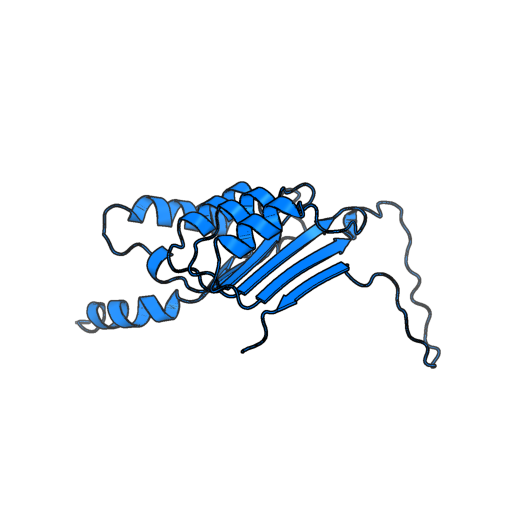OM 788 C C . PRO A 1 102 ? -1.934 -9.085 7.534 1.00 89.94 102 PRO A C 1
ATOM 790 O O . PRO A 1 102 ? -2.723 -9.921 7.083 1.00 89.94 102 PRO A O 1
ATOM 793 N N . GLN A 1 103 ? -2.352 -7.870 7.907 1.00 90.75 103 GLN A N 1
ATOM 794 C CA . GLN A 1 103 ? -3.721 -7.381 7.708 1.00 90.75 103 GLN A CA 1
ATOM 795 C C . GLN A 1 103 ? -4.006 -6.953 6.259 1.00 90.75 103 GLN A C 1
ATOM 797 O O . GLN A 1 103 ? -5.172 -6.757 5.899 1.00 90.75 103 GLN A O 1
ATOM 802 N N . LEU A 1 104 ? -2.967 -6.842 5.427 1.00 94.06 104 LEU A N 1
ATOM 803 C CA . LEU A 1 104 ? -3.081 -6.371 4.057 1.00 94.06 104 LEU A CA 1
ATOM 804 C C . LEU A 1 104 ? -3.988 -7.279 3.212 1.00 94.06 104 LEU A C 1
ATOM 806 O O . LEU A 1 104 ? -3.851 -8.504 3.188 1.00 94.06 104 LEU A O 1
ATOM 810 N N . ARG A 1 105 ? -4.914 -6.657 2.480 1.00 94.00 105 ARG A N 1
ATOM 811 C CA . ARG A 1 105 ? -5.835 -7.317 1.541 1.00 94.00 105 ARG A CA 1
ATOM 812 C C . ARG A 1 105 ? -5.585 -6.915 0.097 1.00 94.00 105 ARG A C 1
ATOM 814 O O . ARG A 1 105 ? -5.810 -7.728 -0.801 1.00 94.00 105 ARG A O 1
ATOM 821 N N . HIS A 1 106 ? -5.134 -5.686 -0.121 1.00 94.12 106 HIS A N 1
ATOM 822 C CA . HIS A 1 106 ? -4.944 -5.117 -1.447 1.00 94.12 106 HIS A CA 1
ATOM 823 C C . HIS A 1 106 ? -3.571 -4.458 -1.533 1.00 94.12 106 HIS A C 1
ATOM 825 O O . HIS A 1 106 ? -3.277 -3.542 -0.766 1.00 94.12 106 HIS A O 1
ATOM 831 N N . LEU A 1 107 ? -2.748 -4.918 -2.472 1.00 93.69 107 LEU A N 1
ATOM 832 C CA . LEU A 1 107 ? -1.436 -4.344 -2.749 1.00 93.69 107 LEU A CA 1
ATOM 833 C C . LEU A 1 107 ? -1.325 -3.962 -4.220 1.00 93.69 107 LEU A C 1
ATOM 835 O O . LEU A 1 107 ? -1.552 -4.786 -5.105 1.00 93.69 107 LEU A O 1
ATOM 839 N N . HIS A 1 108 ? -0.958 -2.717 -4.475 1.00 92.00 108 HIS A N 1
ATOM 840 C CA . HIS A 1 108 ? -0.704 -2.195 -5.807 1.00 92.00 108 HIS A CA 1
ATOM 841 C C . HIS A 1 108 ? 0.666 -1.532 -5.801 1.00 92.00 108 HIS A C 1
ATOM 843 O O . HIS A 1 108 ? 0.857 -0.520 -5.135 1.00 92.00 108 HIS A O 1
ATOM 849 N N . ILE A 1 109 ? 1.620 -2.119 -6.516 1.00 88.44 109 ILE A N 1
ATOM 850 C CA . ILE A 1 109 ? 2.967 -1.574 -6.656 1.00 88.44 109 ILE A CA 1
ATOM 851 C C . ILE A 1 109 ? 3.160 -1.176 -8.110 1.00 88.44 109 ILE A C 1
ATOM 853 O O . ILE A 1 109 ? 3.003 -1.984 -9.027 1.00 88.44 109 ILE A O 1
ATOM 857 N N . HIS A 1 110 ? 3.487 0.090 -8.302 1.00 85.94 110 HIS A N 1
ATOM 858 C CA . HIS A 1 110 ? 3.782 0.676 -9.589 1.00 85.94 110 HIS A CA 1
ATOM 859 C C . HIS A 1 110 ? 5.276 1.001 -9.632 1.00 85.94 110 HIS A C 1
ATOM 861 O O . HIS A 1 110 ? 5.745 1.840 -8.876 1.00 85.94 110 HIS A O 1
ATOM 867 N N . GLU A 1 111 ? 6.040 0.309 -10.472 1.00 80.50 111 GLU A N 1
ATOM 868 C CA . GLU A 1 111 ? 7.486 0.497 -10.603 1.00 80.50 111 GLU A CA 1
ATOM 869 C C . GLU A 1 111 ? 7.806 1.267 -11.889 1.00 80.50 111 GLU A C 1
ATOM 871 O O . GLU A 1 111 ? 7.483 0.842 -13.006 1.00 80.50 111 GLU A O 1
ATOM 876 N N . ILE A 1 112 ? 8.485 2.403 -11.747 1.00 75.88 112 ILE A N 1
ATOM 877 C CA . ILE A 1 112 ? 8.950 3.187 -12.888 1.00 75.88 112 ILE A CA 1
ATOM 878 C C . ILE A 1 112 ? 10.297 2.626 -13.355 1.00 75.88 112 ILE A C 1
ATOM 880 O O . ILE A 1 112 ? 11.310 2.722 -12.669 1.00 75.88 112 ILE A O 1
ATOM 884 N N . THR A 1 113 ? 10.346 2.084 -14.573 1.00 69.94 113 THR A N 1
ATOM 885 C CA . THR A 1 113 ? 11.562 1.493 -15.156 1.00 69.94 113 THR A CA 1
ATOM 886 C C . THR A 1 113 ? 12.068 2.311 -16.350 1.00 69.94 113 THR A C 1
ATOM 888 O O . THR A 1 113 ? 11.298 2.928 -17.085 1.00 69.94 113 THR A O 1
ATOM 891 N N . SER A 1 114 ? 13.377 2.320 -16.616 1.00 65.75 114 SER A N 1
ATOM 892 C CA . SER A 1 114 ? 13.948 3.019 -17.784 1.00 65.75 114 SER A CA 1
ATOM 893 C C . SER A 1 114 ? 13.581 2.362 -19.123 1.00 65.75 114 SER A C 1
ATOM 895 O O . SER A 1 114 ? 13.477 3.048 -20.149 1.00 65.75 114 SER A O 1
ATOM 897 N N . HIS A 1 115 ? 13.371 1.041 -19.117 1.00 64.06 115 HIS A N 1
ATOM 898 C CA . HIS A 1 115 ? 13.206 0.218 -20.318 1.00 64.06 115 HIS A CA 1
ATOM 899 C C . HIS A 1 115 ? 11.848 -0.489 -20.431 1.00 64.06 115 HIS A C 1
ATOM 901 O O . HIS A 1 115 ? 11.624 -1.168 -21.428 1.00 64.06 115 HIS A O 1
ATOM 907 N N . GLY A 1 116 ? 10.920 -0.301 -19.485 1.00 61.72 116 GLY A N 1
ATOM 908 C CA . GLY A 1 116 ? 9.678 -1.086 -19.452 1.00 61.72 116 GLY A CA 1
ATOM 909 C C . GLY A 1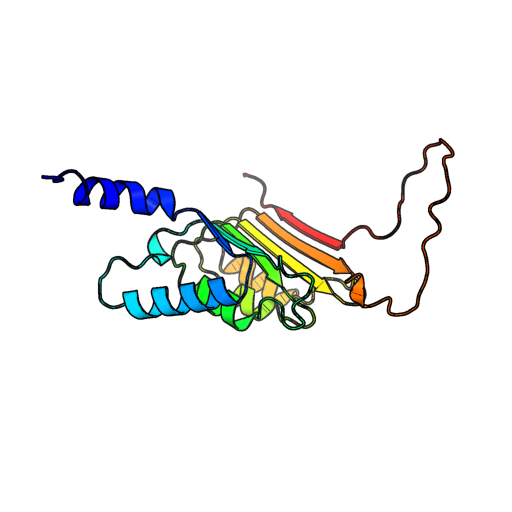 116 ? 9.943 -2.559 -19.130 1.00 61.72 116 GLY A C 1
ATOM 910 O O . GLY A 1 116 ? 9.244 -3.434 -19.635 1.00 61.72 116 GLY A O 1
ATOM 911 N N . ASN A 1 117 ? 11.002 -2.824 -18.361 1.00 66.44 117 ASN A N 1
ATOM 912 C CA . ASN A 1 117 ? 11.358 -4.173 -17.938 1.00 66.44 117 ASN A CA 1
ATOM 913 C C . ASN A 1 117 ? 10.265 -4.735 -17.015 1.00 66.44 117 ASN A C 1
ATOM 915 O O . ASN A 1 117 ? 9.540 -3.953 -16.394 1.00 66.44 117 ASN A O 1
ATOM 919 N N . PRO A 1 118 ? 10.127 -6.070 -16.932 1.00 65.81 118 PRO A N 1
ATOM 920 C CA . PRO A 1 118 ? 9.242 -6.685 -15.951 1.00 65.81 118 PRO A CA 1
ATOM 921 C C . PRO A 1 118 ? 9.625 -6.260 -14.520 1.00 65.81 118 PRO A C 1
ATOM 923 O O . PRO A 1 118 ? 10.779 -5.870 -14.308 1.00 65.81 118 PRO A O 1
ATOM 926 N N . PRO A 1 119 ? 8.685 -6.365 -13.560 1.00 68.44 119 PRO A N 1
ATOM 927 C CA . PRO A 1 119 ? 8.924 -6.018 -12.167 1.00 68.44 119 PRO A CA 1
ATOM 928 C C . PRO A 1 119 ? 10.181 -6.700 -11.648 1.00 68.44 119 PRO A C 1
ATOM 930 O O . PRO A 1 119 ? 10.407 -7.878 -11.932 1.00 68.44 119 PRO A O 1
ATOM 933 N N . SER A 1 120 ? 10.977 -5.976 -10.869 1.00 76.94 120 SER A N 1
ATOM 934 C CA . SER A 1 120 ? 12.242 -6.485 -10.322 1.00 76.94 120 SER A CA 1
ATOM 935 C C . SER A 1 120 ? 12.072 -7.495 -9.172 1.00 76.94 120 SER A C 1
ATOM 937 O O . SER A 1 120 ? 13.062 -7.982 -8.633 1.00 76.94 120 SER A O 1
ATOM 939 N N . ILE A 1 121 ? 10.828 -7.848 -8.831 1.00 81.62 121 ILE A N 1
ATOM 940 C CA . ILE A 1 121 ? 10.470 -8.766 -7.740 1.00 81.62 121 ILE A CA 1
ATOM 941 C C . ILE A 1 121 ? 10.916 -10.186 -8.033 1.00 81.62 121 ILE A C 1
ATOM 943 O O . ILE A 1 121 ? 10.577 -10.764 -9.073 1.00 81.62 121 ILE A O 1
ATOM 947 N N . SER A 1 122 ? 11.600 -10.786 -7.063 1.00 85.31 122 SER A N 1
ATOM 948 C CA . SER A 1 122 ? 11.928 -12.200 -7.144 1.00 85.31 122 SER A CA 1
ATOM 949 C C . SER A 1 122 ? 10.678 -13.062 -6.917 1.00 85.31 122 SER A C 1
ATOM 951 O O . SER A 1 122 ? 9.832 -12.788 -6.061 1.00 85.31 122 SER A O 1
ATOM 953 N N . PHE A 1 123 ? 10.546 -14.139 -7.693 1.00 85.06 123 PHE A N 1
ATOM 954 C CA . PHE A 1 123 ? 9.417 -15.059 -7.543 1.00 85.06 123 PHE A CA 1
ATOM 955 C C . PHE A 1 123 ? 9.382 -15.701 -6.147 1.00 85.06 123 PHE A C 1
ATOM 957 O O . PHE A 1 123 ? 8.303 -15.885 -5.585 1.00 85.06 123 PHE A O 1
ATOM 964 N N . ASP A 1 124 ? 10.551 -15.974 -5.566 1.00 88.56 124 ASP A N 1
ATOM 965 C CA . ASP A 1 124 ? 10.676 -16.545 -4.225 1.00 88.56 124 ASP A CA 1
ATOM 966 C C . ASP A 1 124 ? 10.173 -15.570 -3.149 1.00 88.56 124 ASP A C 1
ATOM 968 O O . ASP A 1 124 ? 9.356 -15.961 -2.313 1.00 88.56 124 ASP A O 1
ATOM 972 N N . SER A 1 125 ? 10.554 -14.287 -3.222 1.00 88.38 125 SER A N 1
ATOM 973 C CA . SER A 1 125 ? 10.039 -13.246 -2.318 1.00 88.38 125 SER A CA 1
ATOM 974 C C . SER A 1 125 ? 8.529 -13.069 -2.451 1.00 88.38 125 SER A C 1
ATOM 976 O O . SER A 1 125 ? 7.832 -12.906 -1.450 1.00 88.38 125 SER A O 1
ATOM 978 N N . LEU A 1 126 ? 7.990 -13.158 -3.671 1.00 88.81 126 LEU A N 1
ATOM 979 C CA . LEU A 1 126 ? 6.547 -13.105 -3.889 1.00 88.81 126 LEU A CA 1
ATOM 980 C C . LEU A 1 126 ? 5.824 -14.303 -3.254 1.00 88.81 126 LEU A C 1
ATOM 982 O O . LEU A 1 126 ? 4.777 -14.127 -2.630 1.00 88.81 126 LEU A O 1
ATOM 986 N N . LEU A 1 127 ? 6.355 -15.519 -3.401 1.00 89.69 127 LEU A N 1
ATOM 987 C CA . LEU A 1 127 ? 5.772 -16.713 -2.785 1.00 89.69 127 LEU A CA 1
ATOM 988 C C . LEU A 1 127 ? 5.796 -16.633 -1.258 1.00 89.69 127 LEU A C 1
ATOM 990 O O . LEU A 1 127 ? 4.785 -16.917 -0.614 1.00 89.69 127 LEU A O 1
ATOM 994 N N . GLU A 1 128 ? 6.924 -16.222 -0.680 1.00 91.56 128 GLU A N 1
ATOM 995 C CA . GLU A 1 128 ? 7.055 -16.008 0.760 1.00 91.56 128 GLU A CA 1
ATOM 996 C C . GLU A 1 128 ? 6.046 -14.965 1.255 1.00 91.56 128 GLU A C 1
ATOM 998 O O . GLU A 1 128 ? 5.290 -15.220 2.197 1.00 91.56 128 GLU A O 1
ATOM 1003 N N . PHE A 1 129 ? 5.934 -13.838 0.549 1.00 92.25 129 PHE A N 1
ATOM 1004 C CA . PHE A 1 129 ? 4.964 -12.793 0.852 1.00 92.25 129 PHE A CA 1
ATOM 1005 C C . PHE A 1 129 ? 3.520 -13.317 0.860 1.00 92.25 129 PHE A C 1
ATOM 1007 O O . PHE A 1 129 ? 2.773 -13.072 1.811 1.00 92.25 129 PHE A O 1
ATOM 1014 N N . LEU A 1 130 ? 3.126 -14.087 -0.161 1.00 91.12 130 LEU A N 1
ATOM 1015 C CA . LEU A 1 130 ? 1.784 -14.674 -0.274 1.00 91.12 130 LEU A CA 1
ATOM 1016 C C . LEU A 1 130 ? 1.474 -15.715 0.813 1.00 91.12 130 LEU A C 1
ATOM 1018 O O . LEU A 1 130 ? 0.296 -15.935 1.121 1.00 91.12 130 LEU A O 1
ATOM 1022 N N . ASN A 1 131 ? 2.500 -16.355 1.379 1.00 90.50 131 ASN A N 1
ATOM 1023 C CA . ASN A 1 131 ? 2.358 -17.284 2.500 1.00 90.50 131 ASN A CA 1
ATOM 1024 C C . ASN A 1 131 ? 2.150 -16.545 3.829 1.00 90.50 131 ASN A C 1
ATOM 1026 O O . ASN A 1 131 ? 1.346 -16.982 4.651 1.00 90.50 131 ASN A O 1
ATOM 1030 N N . ILE A 1 132 ? 2.829 -15.410 4.024 1.00 92.12 132 ILE A N 1
ATOM 1031 C CA . ILE A 1 132 ? 2.721 -14.581 5.237 1.00 92.12 132 ILE A CA 1
ATOM 1032 C C . ILE A 1 132 ? 1.418 -13.758 5.253 1.00 92.12 132 ILE A C 1
ATOM 1034 O O . ILE A 1 132 ? 0.910 -13.423 6.324 1.00 92.12 132 ILE A O 1
ATOM 1038 N N . HIS A 1 133 ? 0.828 -13.484 4.083 1.00 91.75 133 HIS A N 1
ATOM 1039 C CA . HIS A 1 133 ? -0.381 -12.666 3.927 1.00 91.75 133 HIS A CA 1
ATOM 1040 C C . HIS A 1 133 ? -1.593 -13.497 3.467 1.00 91.75 133 HIS A C 1
ATOM 1042 O O . HIS A 1 133 ? -2.056 -13.364 2.329 1.00 91.75 133 HIS A O 1
ATOM 1048 N N . PRO A 1 134 ? -2.181 -14.345 4.335 1.00 87.88 134 PRO A N 1
ATOM 1049 C CA . PRO A 1 134 ? -3.296 -15.213 3.952 1.00 87.88 134 PRO A CA 1
ATOM 1050 C C . PRO A 1 134 ? -4.556 -14.435 3.543 1.00 87.88 134 PRO A C 1
ATOM 1052 O O . PRO A 1 134 ? -5.335 -14.925 2.725 1.00 87.88 134 PRO A O 1
ATOM 1055 N N . ASN A 1 135 ? -4.731 -13.216 4.067 1.00 88.94 135 ASN A N 1
ATOM 1056 C CA . ASN A 1 135 ? -5.872 -12.339 3.788 1.00 88.94 135 ASN A CA 1
ATOM 1057 C C . ASN A 1 135 ? -5.742 -11.551 2.473 1.00 88.94 135 ASN A C 1
ATOM 1059 O O . ASN A 1 135 ? -6.679 -10.841 2.087 1.00 88.94 135 ASN A O 1
ATOM 1063 N N . LEU A 1 136 ? -4.603 -11.662 1.780 1.00 92.06 136 LEU A N 1
ATOM 1064 C CA . LEU A 1 136 ? -4.365 -10.936 0.544 1.00 92.06 136 LEU A CA 1
ATOM 1065 C C . LEU A 1 136 ? -5.350 -11.396 -0.536 1.00 92.06 136 LEU A C 1
ATOM 1067 O O . LEU A 1 136 ? -5.361 -12.549 -0.969 1.00 92.06 136 LEU A O 1
ATOM 1071 N N . THR A 1 137 ? -6.200 -10.470 -0.962 1.00 91.81 137 THR A N 1
ATOM 1072 C CA . THR A 1 137 ? -7.252 -10.701 -1.954 1.00 91.81 137 THR A CA 1
ATOM 1073 C C . THR A 1 137 ? -6.775 -10.315 -3.349 1.00 91.81 137 THR A C 1
ATOM 1075 O O . THR A 1 137 ? -7.063 -11.020 -4.319 1.00 91.81 137 THR A O 1
ATOM 1078 N N . SER A 1 138 ? -6.026 -9.215 -3.460 1.00 92.31 138 SER A N 1
ATOM 1079 C CA . SER A 1 138 ? -5.476 -8.751 -4.731 1.00 92.31 138 SER A CA 1
ATOM 1080 C C . SER A 1 138 ? -4.064 -8.210 -4.585 1.00 92.31 138 SER A C 1
ATOM 1082 O O . SER A 1 138 ? -3.771 -7.439 -3.672 1.00 92.31 138 SER A O 1
ATOM 1084 N N . ILE A 1 139 ? -3.228 -8.553 -5.557 1.00 91.25 139 ILE A N 1
ATOM 1085 C CA . ILE A 1 139 ? -1.911 -7.963 -5.747 1.00 91.25 139 ILE A CA 1
ATOM 1086 C C . ILE A 1 139 ? -1.730 -7.598 -7.217 1.00 91.25 139 ILE A C 1
ATOM 1088 O O . ILE A 1 139 ? -2.104 -8.371 -8.107 1.00 91.25 139 ILE A O 1
ATOM 1092 N N . SER A 1 140 ? -1.223 -6.395 -7.459 1.00 88.69 140 SER A N 1
ATOM 1093 C CA . SER A 1 140 ? -0.957 -5.866 -8.791 1.00 88.69 140 SER A CA 1
ATOM 1094 C C . SER A 1 140 ? 0.442 -5.278 -8.825 1.00 88.69 140 SER A C 1
ATOM 1096 O O . SER A 1 140 ? 0.755 -4.411 -8.012 1.00 88.69 140 SER A O 1
ATOM 1098 N N . PHE A 1 141 ? 1.246 -5.724 -9.781 1.00 85.94 141 PHE A N 1
ATOM 1099 C CA . PHE A 1 141 ? 2.524 -5.110 -10.113 1.00 85.94 141 PHE A CA 1
ATOM 1100 C C . PHE A 1 141 ? 2.435 -4.544 -11.513 1.00 85.94 141 PHE A C 1
ATOM 1102 O O . PHE A 1 141 ? 2.107 -5.273 -12.450 1.00 85.94 141 PHE A O 1
ATOM 1109 N N . GLU A 1 142 ? 2.703 -3.255 -11.647 1.00 81.12 142 GLU A N 1
ATOM 1110 C CA . GLU A 1 142 ? 2.682 -2.563 -12.928 1.00 81.12 142 GLU A CA 1
ATOM 1111 C C . GLU A 1 142 ? 4.042 -1.926 -13.171 1.00 81.12 142 GLU A C 1
ATOM 1113 O O . GLU A 1 142 ? 4.577 -1.266 -12.287 1.00 81.12 142 GLU A O 1
ATOM 1118 N N . CYS A 1 143 ? 4.593 -2.107 -14.370 1.00 75.06 143 CYS A N 1
ATOM 1119 C CA . CYS A 1 143 ? 5.839 -1.460 -14.767 1.00 75.06 143 CYS A CA 1
ATOM 1120 C C . CYS A 1 143 ? 5.598 -0.504 -15.918 1.00 75.06 143 CYS A C 1
ATOM 1122 O O . CYS A 1 143 ? 5.056 -0.889 -16.962 1.00 75.06 143 CYS A O 1
ATOM 1124 N N . TRP A 1 144 ? 6.018 0.744 -15.733 1.00 71.31 144 TRP A N 1
ATOM 1125 C CA . TRP A 1 144 ? 5.896 1.775 -16.752 1.00 71.31 144 TRP A CA 1
ATOM 1126 C C . TRP A 1 144 ? 7.274 2.206 -17.217 1.00 71.31 144 TRP A C 1
ATOM 1128 O O . TRP A 1 144 ? 8.233 2.278 -16.448 1.00 71.31 144 TRP A O 1
ATOM 1138 N N . LYS A 1 145 ? 7.380 2.482 -18.516 1.00 67.19 145 LYS A N 1
ATOM 1139 C CA . LYS A 1 145 ? 8.599 3.040 -19.084 1.00 67.19 145 LYS A CA 1
ATOM 1140 C C . LYS A 1 145 ? 8.633 4.536 -18.792 1.00 67.19 145 LYS A C 1
ATOM 1142 O O . LYS A 1 145 ? 7.758 5.270 -19.246 1.00 67.19 145 LYS A O 1
ATOM 1147 N N . SER A 1 146 ? 9.673 4.995 -18.106 1.00 64.19 146 SER A N 1
ATOM 1148 C CA . SER A 1 146 ? 9.919 6.422 -17.922 1.00 64.19 146 SER A CA 1
ATOM 1149 C C . SER A 1 146 ? 10.101 7.099 -19.282 1.00 64.19 146 SER A C 1
ATOM 1151 O O . SER A 1 146 ? 11.033 6.789 -20.027 1.00 64.19 146 SER A O 1
ATOM 1153 N N . LEU A 1 147 ? 9.240 8.070 -19.596 1.00 57.84 147 LEU A N 1
ATOM 1154 C CA . LEU A 1 147 ? 9.379 8.922 -20.784 1.00 57.84 147 LEU A CA 1
ATOM 1155 C C . LEU A 1 147 ? 10.638 9.813 -20.720 1.00 57.84 147 LEU A C 1
ATOM 1157 O O . LEU A 1 147 ? 11.029 10.398 -21.727 1.00 57.84 147 LEU A O 1
ATOM 1161 N N . ARG A 1 148 ? 11.312 9.882 -19.560 1.00 53.84 148 ARG A N 1
ATOM 1162 C CA . ARG A 1 148 ? 12.559 10.636 -19.363 1.00 53.84 148 ARG A CA 1
ATOM 1163 C C . ARG A 1 148 ? 13.779 9.949 -20.005 1.00 53.84 148 ARG A C 1
ATOM 1165 O O . ARG A 1 148 ? 14.773 10.619 -20.260 1.00 53.84 148 ARG A O 1
ATOM 1172 N N . SER A 1 149 ? 13.724 8.641 -20.308 1.00 44.84 149 SER A N 1
ATOM 1173 C CA . SER A 1 149 ? 14.859 7.907 -20.911 1.00 44.84 149 SER A CA 1
ATOM 1174 C C . SER A 1 149 ? 15.023 8.136 -22.419 1.00 44.84 149 SER A C 1
ATOM 1176 O O . SER A 1 149 ? 16.072 7.828 -22.986 1.00 44.84 149 SER A O 1
ATOM 1178 N N . THR A 1 150 ? 14.037 8.743 -23.085 1.00 44.88 150 THR A N 1
ATOM 1179 C CA . THR A 1 150 ? 14.160 9.203 -24.476 1.00 44.88 150 THR A CA 1
ATOM 1180 C C . THR A 1 150 ? 14.752 10.609 -24.533 1.00 44.88 150 THR A C 1
ATOM 1182 O O . THR A 1 150 ? 14.143 11.545 -25.038 1.00 44.88 150 THR A O 1
ATOM 1185 N N . GLY A 1 151 ? 15.986 10.750 -24.046 1.00 40.12 151 GLY A N 1
ATOM 1186 C CA . GLY A 1 151 ? 16.838 11.930 -24.233 1.00 40.12 151 GLY A CA 1
ATOM 1187 C C . GLY A 1 151 ? 17.375 12.089 -25.663 1.00 40.12 151 GLY A C 1
ATOM 1188 O O . GLY A 1 151 ? 18.491 12.553 -25.859 1.00 40.12 151 GLY A O 1
ATOM 1189 N N . THR A 1 152 ? 16.609 11.693 -26.679 1.00 37.81 152 THR A N 1
ATOM 1190 C CA . THR A 1 152 ? 16.864 12.073 -28.072 1.00 37.81 152 THR A CA 1
ATOM 1191 C C . THR A 1 152 ? 15.601 12.721 -28.599 1.00 37.81 152 THR A C 1
ATOM 1193 O O . THR A 1 152 ? 14.535 12.109 -28.608 1.00 37.81 152 THR A O 1
ATOM 1196 N N . GLY A 1 153 ? 15.718 13.991 -28.988 1.00 36.94 153 GLY A N 1
ATOM 1197 C CA . GLY A 1 153 ? 14.632 14.770 -29.558 1.00 36.94 153 GLY A CA 1
ATOM 1198 C C . GLY A 1 153 ? 13.991 14.033 -30.725 1.00 36.94 153 GLY A C 1
ATOM 1199 O O . GLY A 1 153 ? 14.480 14.068 -31.848 1.00 36.94 153 GLY A O 1
ATOM 1200 N N . CYS A 1 154 ? 12.867 13.384 -30.460 1.00 31.73 154 CYS A N 1
ATOM 1201 C CA . CYS A 1 154 ? 11.945 12.962 -31.486 1.00 31.73 154 CYS A CA 1
ATOM 1202 C C . CYS A 1 154 ? 10.649 13.704 -31.194 1.00 31.73 154 CYS A C 1
ATOM 1204 O O . CYS A 1 154 ? 9.838 13.280 -30.374 1.00 31.73 154 CYS A O 1
ATOM 1206 N N . MET A 1 155 ? 10.480 14.861 -31.845 1.00 32.91 155 MET A N 1
ATOM 1207 C CA . MET A 1 155 ? 9.152 15.419 -32.067 1.00 32.91 155 MET A CA 1
ATOM 1208 C C . MET A 1 155 ? 8.307 14.294 -32.661 1.00 32.91 155 MET A C 1
ATOM 1210 O O . MET A 1 155 ? 8.458 13.963 -33.840 1.00 32.91 155 MET A O 1
ATOM 1214 N N . MET A 1 156 ? 7.412 13.705 -31.869 1.00 31.28 156 MET A N 1
ATOM 1215 C CA . MET A 1 156 ? 6.305 12.963 -32.444 1.00 31.28 156 MET A CA 1
ATOM 1216 C C . MET A 1 156 ? 5.450 13.986 -33.187 1.00 31.28 156 MET A C 1
ATOM 1218 O O . MET A 1 156 ? 4.630 14.692 -32.603 1.00 31.28 156 MET A O 1
ATOM 1222 N N . LYS A 1 157 ? 5.689 14.104 -34.497 1.00 31.33 157 LYS A N 1
ATOM 1223 C CA . LYS A 1 157 ? 4.719 14.677 -35.422 1.00 31.33 157 LYS A CA 1
ATOM 1224 C C . LYS A 1 157 ? 3.441 13.872 -35.240 1.00 31.33 157 LYS A C 1
ATOM 1226 O O . LYS A 1 157 ? 3.382 12.720 -35.653 1.00 31.33 157 LYS A O 1
ATOM 1231 N N . VAL A 1 158 ? 2.448 14.481 -34.605 1.00 32.34 158 VAL A N 1
ATOM 1232 C CA . VAL A 1 158 ? 1.077 13.976 -34.564 1.00 32.34 158 VAL A CA 1
ATOM 1233 C C . VAL A 1 158 ? 0.604 13.866 -36.016 1.00 32.34 158 VAL A C 1
ATOM 1235 O O . VAL A 1 158 ? 0.481 14.905 -36.673 1.00 32.34 158 VAL A O 1
ATOM 1238 N N . PRO A 1 159 ? 0.358 12.665 -36.573 1.00 31.47 159 PRO A N 1
ATOM 1239 C CA . PRO A 1 159 ? -0.273 12.582 -37.874 1.00 31.47 159 PRO A CA 1
ATOM 1240 C C . PRO A 1 159 ? -1.736 12.970 -37.687 1.00 31.47 159 PRO A C 1
ATOM 1242 O O . PRO A 1 159 ? -2.470 12.373 -36.896 1.00 31.47 159 PRO A O 1
ATOM 1245 N N . ALA A 1 160 ? -2.150 14.005 -38.410 1.00 33.38 160 ALA A N 1
ATOM 1246 C CA . ALA A 1 160 ? -3.547 14.362 -38.544 1.00 33.38 160 ALA A CA 1
ATOM 1247 C C . ALA A 1 160 ? -4.339 13.161 -39.091 1.00 33.38 160 ALA A C 1
ATOM 1249 O O . ALA A 1 160 ? -3.948 12.561 -40.088 1.00 33.38 160 ALA A O 1
ATOM 1250 N N . ARG A 1 161 ? -5.439 12.841 -38.398 1.00 40.78 161 ARG A N 1
ATOM 1251 C CA . ARG A 1 161 ? -6.595 12.023 -38.806 1.00 40.78 161 ARG A CA 1
ATOM 1252 C C . ARG A 1 161 ? -6.398 11.089 -40.009 1.00 40.78 161 ARG A C 1
ATOM 1254 O O . ARG A 1 161 ? -6.428 11.526 -41.153 1.00 40.78 161 ARG A O 1
ATOM 1261 N N . THR A 1 162 ? -6.497 9.790 -39.754 1.00 30.25 162 THR A N 1
ATOM 1262 C CA . THR A 1 162 ? -7.261 8.884 -40.626 1.00 30.25 162 THR A CA 1
ATOM 1263 C C . THR A 1 162 ? -7.905 7.789 -39.783 1.00 30.25 162 THR A C 1
ATOM 1265 O O . THR A 1 162 ? -7.271 7.114 -38.979 1.00 30.25 162 THR A O 1
ATOM 1268 N N . SER A 1 163 ? -9.218 7.681 -39.928 1.00 40.56 163 SER A N 1
ATOM 1269 C CA . SER A 1 163 ? -10.064 6.607 -39.430 1.00 40.56 163 SER A CA 1
ATOM 1270 C C . SER A 1 163 ? -9.636 5.267 -40.026 1.00 40.56 163 SER A C 1
ATOM 1272 O O . SER A 1 163 ? -9.635 5.139 -41.243 1.00 40.56 163 SER A O 1
ATOM 1274 N N . HIS A 1 164 ? -9.298 4.284 -39.190 1.00 29.41 164 HIS A N 1
ATOM 1275 C CA . HIS A 1 164 ? -9.927 2.957 -39.137 1.00 29.41 164 HIS A CA 1
ATOM 1276 C C . HIS A 1 164 ? -9.159 2.018 -38.191 1.00 29.41 164 HIS A C 1
ATOM 1278 O O . HIS A 1 164 ? -7.937 2.008 -38.126 1.00 29.41 164 HIS A O 1
ATOM 1284 N N . SER A 1 165 ? -9.956 1.245 -37.453 1.00 46.56 165 SER A N 1
ATOM 1285 C CA . SER A 1 165 ? -9.637 0.073 -36.637 1.00 46.56 165 SER A CA 1
ATOM 1286 C C . SER A 1 165 ? -8.395 -0.717 -37.067 1.00 46.56 165 SER A C 1
ATOM 1288 O O . SER A 1 165 ? -8.391 -1.270 -38.160 1.00 46.56 165 SER A O 1
ATOM 1290 N N . LEU A 1 166 ? -7.428 -0.853 -36.151 1.00 32.25 166 LEU A N 1
ATOM 1291 C CA . LEU A 1 166 ? -6.718 -2.091 -35.806 1.00 32.25 166 LEU A CA 1
ATOM 1292 C C . LEU A 1 166 ? -6.086 -1.904 -34.410 1.00 32.25 166 LEU A C 1
ATOM 1294 O O . LEU A 1 166 ? -5.555 -0.846 -34.079 1.00 32.25 166 LEU A O 1
ATOM 1298 N N . ARG A 1 167 ? -6.231 -2.925 -33.563 1.00 41.91 167 ARG A N 1
ATOM 1299 C CA . ARG A 1 167 ? -5.738 -2.995 -32.181 1.00 41.91 167 ARG A CA 1
ATOM 1300 C C . ARG A 1 167 ? -4.203 -2.925 -32.150 1.00 41.91 167 ARG A C 1
ATOM 1302 O O . ARG A 1 167 ? -3.564 -3.622 -32.929 1.00 41.91 167 ARG A O 1
ATOM 1309 N N . GLY A 1 168 ? -3.647 -2.168 -31.200 1.00 36.44 168 GLY A N 1
ATOM 1310 C CA . GLY A 1 168 ? -2.214 -2.157 -30.866 1.00 36.44 168 GLY A CA 1
ATOM 1311 C C . GLY A 1 168 ? -1.549 -0.786 -31.023 1.00 36.44 168 GLY A C 1
ATOM 1312 O O . GLY A 1 168 ? -0.863 -0.545 -32.009 1.00 36.44 168 GLY A O 1
ATOM 1313 N N . GLY A 1 169 ? -1.746 0.108 -30.048 1.00 30.42 169 GLY A N 1
ATOM 1314 C CA . GLY A 1 169 ? -0.911 1.307 -29.873 1.00 30.42 169 GLY A CA 1
ATOM 1315 C C . GLY A 1 169 ? 0.366 0.985 -29.074 1.00 30.42 169 GLY A C 1
ATOM 1316 O O . GLY A 1 169 ? 0.385 -0.024 -28.364 1.00 30.42 169 GLY A O 1
ATOM 1317 N N . PRO A 1 170 ? 1.441 1.787 -29.186 1.00 41.97 170 PRO A N 1
ATOM 1318 C CA . PRO A 1 170 ? 2.734 1.454 -28.599 1.00 41.97 170 PRO A CA 1
ATOM 1319 C C . PRO A 1 170 ? 2.737 1.718 -27.083 1.00 41.97 170 PRO A C 1
ATOM 1321 O O . PRO A 1 170 ? 2.262 2.762 -26.649 1.00 41.97 170 PRO A O 1
ATOM 1324 N N . LEU A 1 171 ? 3.339 0.794 -26.317 1.00 45.59 171 LEU A N 1
ATOM 1325 C CA . LEU A 1 171 ? 3.565 0.824 -24.856 1.00 45.59 171 LEU A CA 1
ATOM 1326 C C . LEU A 1 171 ? 2.343 0.467 -23.987 1.00 45.59 171 LEU A C 1
ATOM 1328 O O . LEU A 1 171 ? 1.813 1.298 -23.257 1.00 45.59 171 LEU A O 1
ATOM 1332 N N . ALA A 1 172 ? 1.923 -0.801 -24.018 1.00 46.25 172 ALA A N 1
ATOM 1333 C CA . ALA A 1 172 ? 1.090 -1.342 -22.945 1.00 46.25 172 ALA A CA 1
ATOM 1334 C C . ALA A 1 172 ? 1.976 -1.641 -21.714 1.00 46.25 172 ALA A C 1
ATOM 1336 O O . ALA A 1 172 ? 3.030 -2.259 -21.895 1.00 46.25 172 ALA A O 1
ATOM 1337 N N . PRO A 1 173 ? 1.592 -1.217 -20.494 1.00 52.84 173 PRO A N 1
ATOM 1338 C CA . PRO A 1 173 ? 2.333 -1.549 -19.281 1.00 52.84 173 PRO A CA 1
ATOM 1339 C C . PRO A 1 173 ? 2.357 -3.063 -19.066 1.00 52.84 173 PRO A C 1
ATOM 1341 O O . PRO A 1 173 ? 1.411 -3.775 -19.420 1.00 52.84 173 PRO A O 1
ATOM 1344 N N . PHE A 1 174 ? 3.444 -3.562 -18.482 1.00 47.34 174 PHE A N 1
ATOM 1345 C CA . PHE A 1 174 ? 3.511 -4.954 -18.059 1.00 47.34 174 PHE A CA 1
ATOM 1346 C C . PHE A 1 174 ? 2.818 -5.072 -16.702 1.00 47.34 174 PHE A C 1
ATOM 1348 O O . PHE A 1 174 ? 3.212 -4.396 -15.754 1.00 47.34 174 PHE A O 1
ATOM 1355 N N . VAL A 1 175 ? 1.760 -5.884 -16.635 1.00 59.16 175 VAL A N 1
ATOM 1356 C CA . VAL A 1 175 ? 0.898 -6.004 -15.452 1.00 59.16 175 VAL A CA 1
ATOM 1357 C C . VAL A 1 175 ? 0.876 -7.450 -14.974 1.00 59.16 175 VAL A C 1
ATOM 1359 O O . VAL A 1 175 ? 0.417 -8.339 -15.692 1.00 59.16 175 VAL A O 1
ATOM 1362 N N . TRP A 1 176 ? 1.327 -7.689 -13.745 1.00 58.41 176 TRP A N 1
ATOM 1363 C CA . TRP A 1 176 ? 1.082 -8.937 -13.023 1.00 58.41 176 TRP A CA 1
ATOM 1364 C C . TRP A 1 176 ? -0.073 -8.727 -12.062 1.00 58.41 176 TRP A C 1
ATOM 1366 O O . TRP A 1 176 ? 0.050 -7.968 -11.107 1.00 58.41 176 TRP A O 1
ATOM 1376 N N . ARG A 1 177 ? -1.196 -9.409 -12.299 1.00 64.50 177 ARG A N 1
ATOM 1377 C CA . ARG A 1 177 ? -2.349 -9.389 -11.398 1.00 64.50 177 ARG A CA 1
ATOM 1378 C C . ARG A 1 177 ? -2.61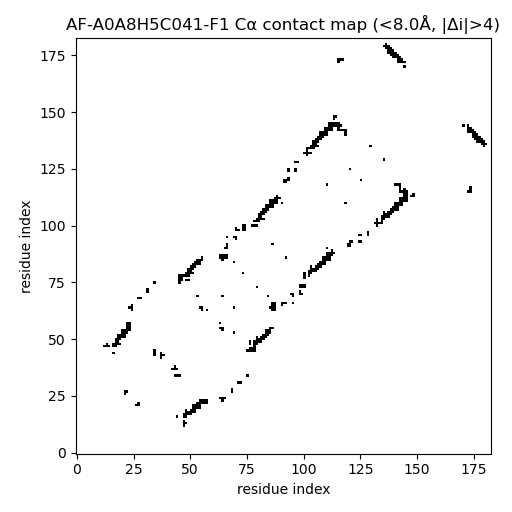0 -10.790 -10.874 1.00 64.50 177 ARG A C 1
ATOM 1380 O O . ARG A 1 177 ? -2.919 -11.691 -11.651 1.00 64.50 177 ARG A O 1
ATOM 1387 N N . ILE A 1 178 ? -2.552 -10.951 -9.557 1.00 68.44 178 ILE A N 1
ATOM 1388 C CA . ILE A 1 178 ? -3.014 -12.163 -8.881 1.00 68.44 178 ILE A CA 1
ATOM 1389 C C . ILE A 1 178 ? -4.231 -11.766 -8.051 1.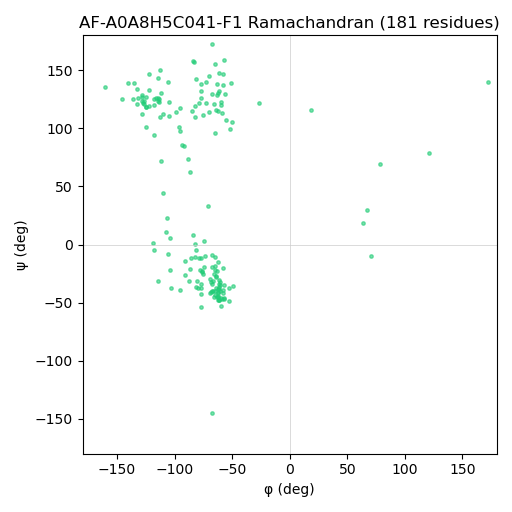00 68.44 178 ILE A C 1
ATOM 1391 O O . ILE A 1 178 ? -4.199 -10.822 -7.261 1.00 68.44 178 ILE A O 1
ATOM 1395 N N . SER A 1 179 ? -5.344 -12.457 -8.269 1.00 57.31 179 SER A N 1
ATOM 1396 C CA . SER A 1 179 ? -6.571 -12.278 -7.496 1.00 57.31 179 SER A CA 1
ATOM 1397 C C . SER A 1 179 ? -6.990 -13.635 -6.966 1.00 57.31 179 SER A C 1
ATOM 1399 O O . SER A 1 179 ? -7.205 -14.561 -7.748 1.00 57.31 179 SER A O 1
ATOM 1401 N N . ARG A 1 180 ? -7.094 -13.768 -5.643 1.00 49.56 180 ARG A N 1
ATOM 1402 C CA . ARG A 1 180 ? -7.712 -14.958 -5.056 1.00 49.56 180 ARG A CA 1
ATOM 1403 C C . ARG A 1 180 ? -9.221 -14.808 -5.244 1.00 49.5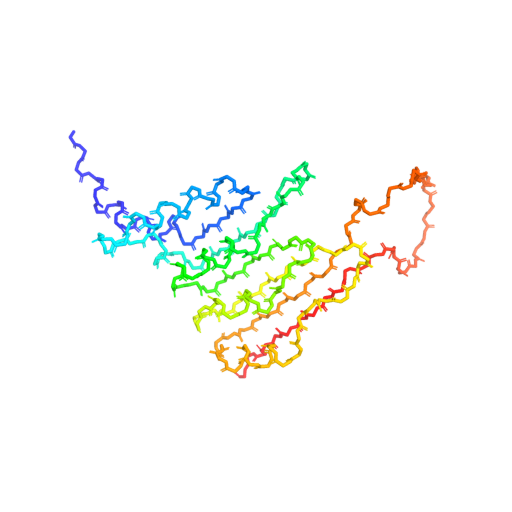6 180 ARG A C 1
ATOM 1405 O O . ARG A 1 180 ? -9.832 -13.893 -4.694 1.00 49.56 180 ARG A O 1
ATOM 1412 N N . GLY A 1 181 ? -9.809 -15.648 -6.096 1.00 37.62 181 GLY A N 1
ATOM 1413 C CA . GLY A 1 181 ? -11.263 -15.724 -6.238 1.00 37.62 181 GLY A CA 1
ATOM 1414 C C . GLY A 1 181 ? -11.906 -16.065 -4.892 1.00 37.62 181 GLY A C 1
ATOM 1415 O O . GLY A 1 181 ? -11.306 -16.780 -4.090 1.00 37.62 181 GLY A O 1
ATOM 1416 N N . ARG A 1 182 ? -13.111 -15.542 -4.632 1.00 38.19 182 ARG A N 1
ATOM 1417 C CA . ARG A 1 182 ? -13.914 -15.998 -3.489 1.00 38.19 182 ARG A CA 1
ATOM 1418 C C . ARG A 1 182 ? -14.230 -17.481 -3.714 1.00 38.19 182 ARG A C 1
ATOM 1420 O O . ARG A 1 182 ? -14.887 -17.792 -4.707 1.00 38.19 182 ARG A O 1
ATOM 1427 N N . LEU A 1 183 ? -13.701 -18.350 -2.850 1.00 35.06 183 LEU A N 1
ATOM 1428 C CA . LEU A 1 183 ? -14.162 -19.735 -2.705 1.00 35.06 183 LEU A CA 1
ATOM 1429 C C . LEU A 1 183 ? -15.586 -19.747 -2.143 1.00 35.06 183 LEU A C 1
ATOM 1431 O O . LEU A 1 183 ? -15.878 -18.873 -1.292 1.00 35.06 183 LEU A O 1
#

Solvent-accessible surface area (backbone atoms only — not comparable to full-atom values): 10652 Å² total; per-residue (Å²): 133,84,84,67,54,63,70,50,44,67,63,43,48,48,66,69,41,25,58,45,78,44,46,47,61,71,60,49,52,52,49,49,55,52,58,65,69,32,71,84,72,82,72,41,66,32,64,38,21,30,28,43,37,40,42,69,69,52,88,82,49,96,68,58,47,55,62,69,59,55,28,55,49,41,56,54,25,69,47,29,30,33,42,36,39,45,37,42,67,91,57,67,58,56,62,44,58,74,33,56,53,59,63,27,28,36,40,38,41,36,38,38,27,73,79,47,52,74,73,87,58,52,70,65,57,51,52,53,46,55,65,66,23,77,58,46,39,36,41,36,40,38,18,38,54,42,78,78,66,62,84,60,96,66,82,78,75,78,78,77,84,79,94,73,94,74,91,81,76,90,83,75,65,52,71,51,74,52,66,62,73,88,126

Secondary structure (DSSP, 8-state):
--TTHHHHHHHHHHHHTSEEEE-SHHHHHHHHHHHHHGGGSS--GGGT--EEEE----TT-SS---HHHHHHHHHH-TT--EEEEEE-TT--HHHHHHHS-TT--EEEEEEEESS-PPP---HHHHHHHHHH-TT--EEEEEEEE-GGG--S-----------------S-PPEEEEEE----

pLDDT: mean 71.05, std 19.33, range [29.41, 94.75]

Nearest PDB structures (foldseek):
  3ogk-assembly1_P  TM=3.955E-01  e=9.011E-02  Arabidopsis thaliana
  3ogl-assembly1_B  TM=3.788E-01  e=9.602E-02  Arabidopsis thaliana
  5wy0-assembly1_A  TM=2.227E-01  e=2.650E-01  Homo sapiens
  3jwi-assembly1_A  TM=2.109E-01  e=4.691E-01  Acetivibrio thermocellus ATCC 27405
  7v2m-assembly1_U  TM=2.484E-01  e=6.046E-01  Bacillus subtilis subsp. subtilis str. 168

Mean predicted aligned error: 12.69 Å

Radius of gyration: 20.07 Å; Cα contacts (8 Å, |Δi|>4): 279; chains: 1; bounding box: 35×48×66 Å